Protein AF-A0AAF0EZG7-F1 (afdb_monomer)

Secondary structure (DSSP, 8-state):
-----EEEEETTTSSS-EEEEEE-HHHH--TTEEEEEEEEE-TTEE--TTT--GGGSTTEEEEEEES---SSSPTTTTSTT---------TTS----S-TTS---GGGTSS--SGGGG-EEEEEEEPTTGGG-SS-EEEEEE-EEPPPPPB-------PPPPP----S-HHHHHHHHHHHHHHHHHHHHHHHHHHHH--EEEEEESSBTTB--EEEEEESS---TTTEEEE-HHHHS-GGGGGGHHHHHHHTTT--SPEEEESS--B--S-SEEEEEE-BGGGHHHHHHHHHHHHHHHHHHHHHHHHHHTT-

Sequence (312 aa):
MDHRARFGFLQRRSYAPQLSVDIPAEIARQTKCTVFTLIPLPPALLYDPFTARIERSEAVSDAQFLGHLELEKAVGWAGEGAYEDEVRRTWWERNDFQDPDLAPPAARLESCHGKACEHTALLLELDPATNTAELDVHLNVPLHVRYHAAQARDADVLPADPPAAHDGSAWGRATHALAHAQHRWQQFTDSYLARWTHTQYEHVPLLANNAGPVVFASCSEPPDPMIWEETAPAQLLHGEHAHLLAELNGALATQTSPLYTPIAASYTDEPTSAEVPIGNAALYPAVLLMTLLAVLFATRAVVKSVRHAASV

Mean predicted aligned error: 12.63 Å

Nearest PDB structures (foldseek):
  5bob-assembly2_B  TM=4.166E-01  e=3.079E-02  Streptococcus suis 05ZYH33
  6yro-assembly5_E  TM=4.233E-01  e=4.396E-02  Streptococcus suis
  6k2l-assembly1_A  TM=1.768E-01  e=1.082E+00  Aeromonas hydrophila
  8d7r-assembly1_B  TM=3.745E-01  e=7.226E+00  Homo sapiens

Structure (mmCIF, N/CA/C/O backbone):
data_AF-A0AAF0EZG7-F1
#
_entry.id   AF-A0AAF0EZG7-F1
#
loop_
_atom_site.group_PDB
_atom_site.id
_atom_site.type_symbol
_atom_site.label_atom_id
_atom_site.label_alt_id
_atom_site.label_comp_id
_atom_site.label_asym_id
_atom_site.label_entity_id
_atom_site.label_seq_id
_atom_site.pdbx_PDB_ins_code
_atom_site.Cartn_x
_atom_site.Cartn_y
_atom_site.Cartn_z
_atom_site.occupancy
_atom_site.B_iso_or_equiv
_atom_site.auth_seq_id
_atom_site.auth_comp_id
_atom_site.auth_asym_id
_atom_site.auth_atom_id
_atom_site.pdbx_PDB_model_num
ATOM 1 N N . MET A 1 1 ? -18.612 -19.580 13.377 1.00 53.28 1 MET A N 1
ATOM 2 C CA . MET A 1 1 ? -18.469 -18.549 12.332 1.00 53.28 1 MET A CA 1
ATOM 3 C C . MET A 1 1 ? -17.030 -18.084 12.393 1.00 53.28 1 MET A C 1
ATOM 5 O O . MET A 1 1 ? -16.450 -18.149 13.470 1.00 53.28 1 MET A O 1
ATOM 9 N N . ASP A 1 2 ? -16.417 -17.788 11.254 1.00 64.12 2 ASP A N 1
ATOM 10 C CA . ASP A 1 2 ? -15.012 -17.391 11.225 1.00 64.12 2 ASP A CA 1
ATOM 11 C C . ASP A 1 2 ? -14.929 -15.894 11.551 1.00 64.12 2 ASP A C 1
ATOM 13 O O . ASP A 1 2 ? -15.314 -15.067 10.735 1.00 64.12 2 ASP A O 1
ATOM 17 N N . HIS A 1 3 ? -14.518 -15.547 12.772 1.00 76.38 3 HIS A N 1
ATOM 18 C CA . HIS A 1 3 ? -14.454 -14.160 13.259 1.00 76.38 3 HIS A CA 1
ATOM 19 C C . HIS A 1 3 ? -13.162 -13.459 12.818 1.00 76.38 3 HIS A C 1
ATOM 21 O O . HIS A 1 3 ? -12.575 -12.699 13.580 1.00 76.38 3 HIS A O 1
ATOM 27 N N . ARG A 1 4 ? -12.662 -13.777 11.623 1.00 88.25 4 ARG A N 1
ATOM 28 C CA . ARG A 1 4 ? -11.390 -13.267 11.114 1.00 88.25 4 ARG A CA 1
ATOM 29 C C . ARG A 1 4 ? -11.631 -12.355 9.931 1.00 88.25 4 ARG A C 1
ATOM 31 O O . ARG A 1 4 ? -12.340 -12.730 9.001 1.00 88.25 4 ARG A O 1
ATOM 38 N N . ALA A 1 5 ? -10.982 -11.196 9.941 1.00 91.38 5 ALA A N 1
ATOM 39 C CA . ALA A 1 5 ? -10.871 -10.395 8.734 1.00 91.38 5 ALA A CA 1
ATOM 40 C C . ALA A 1 5 ? -10.088 -11.174 7.670 1.00 91.38 5 ALA A C 1
ATOM 42 O O . ALA A 1 5 ? -9.089 -11.841 7.963 1.00 91.38 5 ALA A O 1
ATOM 43 N N . ARG A 1 6 ? -10.547 -11.102 6.426 1.00 94.56 6 ARG A N 1
ATOM 44 C CA . ARG A 1 6 ? -9.869 -11.710 5.284 1.00 94.56 6 ARG A CA 1
ATOM 45 C C . ARG A 1 6 ? -9.274 -10.611 4.425 1.00 94.56 6 ARG A C 1
ATOM 47 O O . ARG A 1 6 ? -9.834 -9.529 4.326 1.00 94.56 6 ARG A O 1
ATOM 54 N N . PHE A 1 7 ? -8.148 -10.877 3.784 1.00 94.62 7 PHE A N 1
ATOM 55 C CA . PHE A 1 7 ? -7.609 -9.954 2.794 1.00 94.62 7 PHE A CA 1
ATOM 56 C C . PHE A 1 7 ? -7.034 -10.683 1.576 1.00 94.62 7 PHE A C 1
ATOM 58 O O . PHE A 1 7 ? -6.754 -11.885 1.621 1.00 94.62 7 PHE A O 1
ATOM 65 N N . GLY A 1 8 ? -6.867 -9.961 0.473 1.00 94.44 8 GLY A N 1
ATOM 66 C CA . GLY A 1 8 ? -6.375 -10.490 -0.799 1.00 94.44 8 GLY A CA 1
ATOM 67 C C . GLY A 1 8 ? -5.927 -9.386 -1.751 1.00 94.44 8 GLY A C 1
ATOM 68 O O . GLY A 1 8 ? -6.086 -8.202 -1.461 1.00 94.44 8 GLY A O 1
ATOM 69 N N . PHE A 1 9 ? -5.359 -9.763 -2.897 1.00 93.38 9 PHE A N 1
ATOM 70 C CA . PHE A 1 9 ? -4.850 -8.797 -3.877 1.00 93.38 9 PHE A CA 1
ATOM 71 C C . PHE A 1 9 ? -5.532 -8.959 -5.232 1.00 93.38 9 PHE A C 1
ATOM 73 O O . PHE A 1 9 ? -5.294 -9.918 -5.973 1.00 93.38 9 PHE A O 1
ATOM 80 N N . LEU A 1 10 ? -6.309 -7.949 -5.616 1.00 92.56 10 LEU A N 1
ATOM 81 C CA . LEU A 1 10 ? -6.857 -7.823 -6.959 1.00 92.56 10 LEU A CA 1
ATOM 82 C C . LEU A 1 10 ? -5.795 -7.257 -7.903 1.00 92.56 10 LEU A C 1
ATOM 84 O O . LEU A 1 10 ? -4.957 -6.441 -7.521 1.00 92.56 10 LEU A O 1
ATOM 88 N N . GLN A 1 11 ? -5.833 -7.693 -9.165 1.00 90.94 11 GLN A N 1
ATOM 89 C CA . GLN A 1 11 ? -4.882 -7.262 -10.200 1.00 90.94 11 GLN A CA 1
ATOM 90 C C . GLN A 1 11 ? -3.411 -7.447 -9.784 1.00 90.94 11 GLN A C 1
ATOM 92 O O . GLN A 1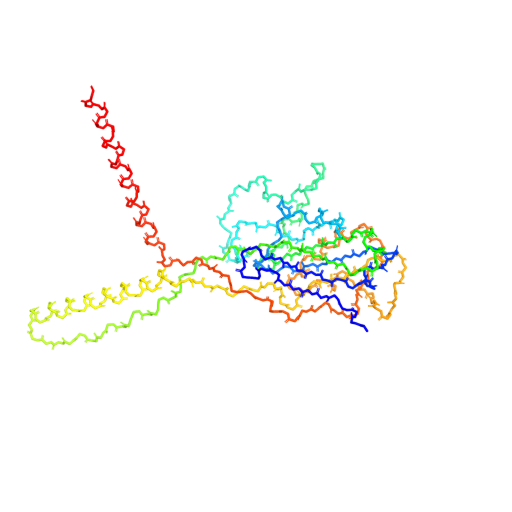 11 ? -2.546 -6.659 -10.146 1.00 90.94 11 GLN A O 1
ATOM 97 N N . ARG A 1 12 ? -3.114 -8.530 -9.057 1.00 89.31 12 ARG A N 1
ATOM 98 C CA . ARG A 1 12 ? -1.821 -8.781 -8.404 1.00 89.31 12 ARG A CA 1
ATOM 99 C C . ARG A 1 12 ? -0.577 -8.595 -9.288 1.00 89.31 12 ARG A C 1
ATOM 101 O O . ARG A 1 12 ? 0.463 -8.199 -8.793 1.00 89.31 12 ARG A O 1
ATOM 108 N N . ARG A 1 13 ? -0.663 -8.896 -10.590 1.00 87.25 13 ARG A N 1
ATOM 109 C CA . ARG A 1 13 ? 0.449 -8.774 -11.562 1.00 87.25 13 ARG A CA 1
ATOM 110 C C . ARG A 1 13 ? 0.526 -7.399 -12.254 1.00 87.25 13 ARG A C 1
ATOM 112 O O . ARG A 1 13 ? 1.209 -7.261 -13.265 1.00 87.25 13 ARG A O 1
ATOM 119 N N . SER A 1 14 ? -0.227 -6.416 -11.767 1.00 86.75 14 SER A N 1
ATOM 120 C CA . SER A 1 14 ? -0.256 -5.036 -12.259 1.00 86.75 14 SER A CA 1
ATOM 121 C C . SER A 1 14 ? 0.723 -4.159 -11.479 1.00 86.75 14 SER A C 1
ATOM 123 O O . SER A 1 14 ? 1.038 -4.453 -10.330 1.00 86.75 14 SER A O 1
ATOM 125 N N . TYR A 1 15 ? 1.136 -3.035 -12.070 1.00 87.75 15 TYR A N 1
ATOM 126 C CA . TYR A 1 15 ? 1.799 -1.947 -11.337 1.00 87.75 15 TYR A CA 1
ATOM 127 C C . TYR A 1 15 ? 0.841 -1.152 -10.439 1.00 87.75 15 TYR A C 1
ATOM 129 O O . TYR A 1 15 ? 1.285 -0.306 -9.671 1.00 87.75 15 TYR A O 1
ATOM 137 N N . ALA A 1 16 ? -0.463 -1.411 -10.539 1.00 90.81 16 ALA A N 1
ATOM 138 C CA . ALA A 1 16 ? -1.493 -0.818 -9.696 1.00 90.81 16 ALA A CA 1
ATOM 139 C C . ALA A 1 16 ? -2.407 -1.914 -9.108 1.00 90.81 16 ALA A C 1
ATOM 141 O O . ALA A 1 16 ? -3.550 -2.058 -9.552 1.00 90.81 16 ALA A O 1
ATOM 142 N N . PRO A 1 17 ? -1.896 -2.781 -8.212 1.00 92.56 17 PRO A N 1
ATOM 143 C CA . PRO A 1 17 ? -2.723 -3.776 -7.541 1.00 92.56 17 PRO A CA 1
ATOM 144 C C . PRO A 1 17 ? -3.694 -3.097 -6.564 1.00 92.56 17 PRO A C 1
ATOM 146 O O . PRO A 1 17 ? -3.478 -1.967 -6.133 1.00 92.56 17 PRO A O 1
ATOM 149 N N . GLN A 1 18 ? -4.756 -3.798 -6.176 1.00 93.19 18 GLN A N 1
ATOM 150 C CA . GLN A 1 18 ? -5.647 -3.337 -5.107 1.00 93.19 18 GLN A CA 1
ATOM 151 C C . GLN A 1 18 ? -5.636 -4.354 -3.974 1.00 93.19 18 GLN A C 1
ATOM 153 O O . GLN A 1 18 ? -5.815 -5.548 -4.219 1.00 93.19 18 GLN A O 1
ATOM 158 N N . LEU A 1 19 ? -5.427 -3.890 -2.746 1.00 94.38 19 LEU A N 1
ATOM 159 C CA . LEU A 1 19 ? -5.614 -4.704 -1.554 1.00 94.38 19 LEU A CA 1
ATOM 160 C C . LEU A 1 19 ? -7.103 -4.701 -1.205 1.00 94.38 19 LEU A C 1
ATOM 162 O O . LEU A 1 19 ? -7.688 -3.649 -0.961 1.00 94.38 19 LEU A O 1
ATOM 166 N N . SER A 1 20 ? -7.702 -5.882 -1.191 1.00 94.19 20 SER A N 1
ATOM 167 C CA . SER A 1 20 ? -9.068 -6.094 -0.732 1.00 94.19 20 SER A CA 1
ATOM 168 C C . SER A 1 20 ? -9.030 -6.571 0.717 1.00 94.19 20 SER A C 1
ATOM 170 O O . SER A 1 20 ? -8.247 -7.470 1.033 1.00 94.19 20 SER A O 1
ATOM 172 N N . VAL A 1 21 ? -9.825 -5.958 1.593 1.00 93.94 21 VAL A N 1
ATOM 173 C CA . VAL A 1 21 ? -9.978 -6.356 2.999 1.00 93.94 21 VAL A CA 1
ATOM 174 C C . VAL A 1 21 ? -11.461 -6.527 3.301 1.00 93.94 21 VAL A C 1
ATOM 176 O O . VAL A 1 21 ? -12.233 -5.580 3.177 1.00 93.94 21 VAL A O 1
ATOM 179 N N . ASP A 1 22 ? -11.837 -7.728 3.718 1.00 93.12 22 ASP A N 1
ATOM 180 C CA . ASP A 1 22 ? -13.185 -8.103 4.119 1.00 93.12 22 ASP A CA 1
ATOM 181 C C . ASP A 1 22 ? -13.235 -8.186 5.647 1.00 93.12 22 ASP A C 1
ATOM 183 O O . ASP A 1 22 ? -12.570 -9.026 6.263 1.00 93.12 22 ASP A O 1
ATOM 187 N N . ILE A 1 23 ? -14.015 -7.304 6.265 1.00 91.69 23 ILE A N 1
ATOM 188 C CA . ILE A 1 23 ? -14.170 -7.207 7.716 1.00 91.69 23 ILE A CA 1
ATOM 189 C C . ILE A 1 23 ? -15.552 -7.759 8.088 1.00 91.69 23 ILE A C 1
ATOM 191 O O . ILE A 1 23 ? -16.560 -7.170 7.688 1.00 91.69 23 ILE A O 1
ATOM 195 N N . PRO A 1 24 ? -15.622 -8.858 8.865 1.00 90.31 24 PRO A N 1
ATOM 196 C CA . PRO A 1 24 ? -16.884 -9.436 9.301 1.00 90.31 24 PRO A CA 1
ATOM 197 C C . PRO A 1 24 ? -17.770 -8.428 10.030 1.00 90.31 24 PRO A C 1
ATOM 199 O O . PRO A 1 24 ? -17.288 -7.642 10.854 1.00 90.31 24 PRO A O 1
ATOM 202 N N . ALA A 1 25 ? -19.078 -8.501 9.794 1.00 87.56 25 ALA A N 1
ATOM 203 C CA . ALA A 1 25 ? -20.051 -7.613 10.422 1.00 87.56 25 ALA A CA 1
ATOM 204 C C . ALA A 1 25 ? -19.991 -7.633 11.964 1.00 87.56 25 ALA A C 1
ATOM 206 O O . ALA A 1 25 ? -20.341 -6.648 12.605 1.00 87.56 25 ALA A O 1
ATOM 207 N N . GLU A 1 26 ? -19.576 -8.730 12.607 1.00 85.88 26 GLU A N 1
ATOM 208 C CA . GLU A 1 26 ? -19.400 -8.794 14.070 1.00 85.88 26 GLU A CA 1
ATOM 209 C C . GLU A 1 26 ? -18.240 -7.920 14.577 1.00 85.88 26 GLU A C 1
ATOM 211 O O . GLU A 1 26 ? -18.299 -7.391 15.689 1.00 85.88 26 GLU A O 1
ATOM 216 N N . ILE A 1 27 ? -17.196 -7.756 13.761 1.00 86.69 27 ILE A N 1
ATOM 217 C CA . ILE A 1 27 ? -16.058 -6.878 14.053 1.00 86.69 27 ILE A CA 1
ATOM 218 C C . ILE A 1 27 ? -16.423 -5.430 13.714 1.00 86.69 27 ILE A C 1
ATOM 220 O O . ILE A 1 27 ? -16.140 -4.533 14.500 1.00 86.69 27 ILE A O 1
ATOM 224 N N . ALA A 1 28 ? -17.089 -5.193 12.582 1.00 84.12 28 ALA A N 1
ATOM 225 C CA . ALA A 1 28 ? -17.457 -3.841 12.159 1.00 84.12 28 ALA A CA 1
ATOM 226 C C . ALA A 1 28 ? -18.565 -3.215 13.032 1.00 84.12 28 ALA A C 1
ATOM 228 O O . ALA A 1 28 ? -18.542 -2.016 13.308 1.00 84.12 28 ALA A O 1
ATOM 229 N N . ARG A 1 29 ? -19.534 -4.008 13.518 1.00 80.88 29 ARG A N 1
ATOM 230 C CA . ARG A 1 29 ? -20.679 -3.509 14.303 1.00 80.88 29 ARG A CA 1
ATOM 231 C C . ARG A 1 29 ? -20.335 -3.236 15.764 1.00 80.88 29 ARG A C 1
ATOM 233 O O . ARG A 1 29 ? -20.809 -3.921 16.669 1.00 80.88 29 ARG A O 1
ATOM 240 N N . GLN A 1 30 ? -19.547 -2.196 16.003 1.00 78.56 30 GLN A N 1
ATOM 241 C CA . GLN A 1 30 ? -19.179 -1.755 17.346 1.00 78.56 30 GLN A CA 1
ATOM 242 C C . GLN A 1 30 ? -19.662 -0.319 17.579 1.00 78.56 30 GLN A C 1
ATOM 244 O O . GLN A 1 30 ? -18.946 0.651 17.366 1.00 78.56 30 GLN A O 1
ATOM 249 N N . THR A 1 31 ? -20.910 -0.165 18.029 1.00 70.75 31 THR A N 1
ATOM 250 C CA . THR A 1 31 ? -21.596 1.144 18.122 1.00 70.75 31 THR A CA 1
ATOM 251 C C . THR A 1 31 ? -21.003 2.116 19.146 1.00 70.75 31 THR A C 1
ATOM 253 O O . THR A 1 31 ? -21.316 3.304 19.111 1.00 70.75 31 THR A O 1
ATOM 256 N N . LYS A 1 32 ? -20.162 1.629 20.065 1.00 85.81 32 LYS A N 1
ATOM 257 C CA . LYS A 1 32 ? -19.437 2.435 21.065 1.00 85.81 32 LYS A CA 1
ATOM 258 C C . LY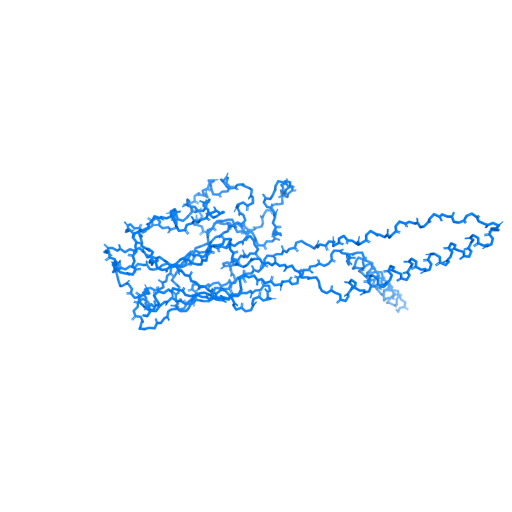S A 1 32 ? -17.941 2.548 20.781 1.00 85.81 32 LYS A C 1
ATOM 260 O O . LYS A 1 32 ? -17.182 2.980 21.660 1.00 85.81 32 LYS A O 1
ATOM 265 N N . CYS A 1 33 ? -17.538 2.142 19.583 1.00 89.81 33 CYS A N 1
ATOM 266 C CA . CYS A 1 33 ? -16.158 2.125 19.161 1.00 89.81 33 CYS A CA 1
ATOM 267 C C . CYS A 1 33 ? -15.976 2.840 17.829 1.00 89.81 33 CYS A C 1
ATOM 269 O O . CYS A 1 33 ? -16.859 2.843 16.970 1.00 89.81 33 CYS A O 1
ATOM 271 N N . THR A 1 34 ? -14.777 3.368 17.646 1.00 91.94 34 THR A N 1
ATOM 272 C CA . THR A 1 34 ? -14.259 3.728 16.332 1.00 91.94 34 THR A CA 1
ATOM 273 C C . THR A 1 34 ? -13.396 2.571 15.851 1.00 91.94 34 THR A C 1
ATOM 275 O O . THR A 1 34 ? -12.484 2.152 16.566 1.00 91.94 34 THR A O 1
ATOM 278 N N . VAL A 1 35 ? -13.713 2.020 14.679 1.00 92.75 35 VAL A N 1
ATOM 279 C CA . VAL A 1 35 ? -12.995 0.877 14.101 1.00 92.75 35 VAL A CA 1
ATOM 280 C C . VAL A 1 35 ? -11.988 1.392 13.082 1.00 92.75 35 VAL A C 1
ATOM 282 O O . VAL A 1 35 ? -12.282 2.290 12.294 1.00 92.75 35 VAL A O 1
ATOM 285 N N . PHE A 1 36 ? -10.801 0.806 13.100 1.00 95.12 36 PHE A N 1
ATOM 286 C CA . PHE A 1 36 ? -9.678 1.162 12.256 1.00 95.12 36 PHE A CA 1
ATOM 287 C C . PHE A 1 36 ? -9.125 -0.069 11.546 1.00 95.12 36 PHE A C 1
ATOM 289 O O . PHE A 1 36 ? -9.207 -1.193 12.044 1.00 95.12 36 PHE A O 1
ATOM 296 N N . THR A 1 37 ? -8.499 0.153 10.396 1.00 95.25 37 THR A N 1
ATOM 297 C CA . THR A 1 37 ? -7.653 -0.837 9.725 1.00 95.25 37 THR A CA 1
ATOM 298 C C . THR A 1 37 ? -6.275 -0.234 9.486 1.00 95.25 37 THR A C 1
ATOM 300 O O . THR A 1 37 ? -6.139 0.750 8.765 1.00 95.25 37 THR A O 1
ATOM 303 N N . LEU A 1 38 ? -5.245 -0.827 10.087 1.00 96.12 38 LEU A N 1
ATOM 304 C CA . LEU A 1 38 ? -3.845 -0.505 9.832 1.00 96.12 38 LEU A CA 1
ATOM 305 C C . LEU A 1 38 ? -3.296 -1.459 8.773 1.00 96.12 38 LEU A C 1
ATOM 307 O O . LEU A 1 38 ? -3.369 -2.675 8.928 1.00 96.12 38 LEU A O 1
ATOM 311 N N . ILE A 1 39 ? -2.720 -0.920 7.707 1.00 94.88 39 ILE A N 1
ATOM 312 C CA . ILE A 1 39 ? -2.183 -1.683 6.581 1.00 94.88 39 ILE A CA 1
ATOM 313 C C . ILE A 1 39 ? -0.676 -1.435 6.511 1.00 94.88 39 ILE A C 1
ATOM 315 O O . ILE A 1 39 ? -0.257 -0.394 6.002 1.00 94.88 39 ILE A O 1
ATOM 319 N N . PRO A 1 40 ? 0.152 -2.370 7.004 1.00 94.62 40 PRO A N 1
ATOM 320 C CA . PRO A 1 40 ? 1.597 -2.310 6.834 1.00 94.62 40 PRO A CA 1
ATOM 321 C C . PRO A 1 40 ? 1.969 -2.512 5.361 1.00 94.62 40 PRO A C 1
ATOM 323 O O . PRO A 1 40 ? 1.633 -3.532 4.757 1.00 94.62 40 PRO A O 1
ATOM 326 N N . LEU A 1 41 ? 2.686 -1.555 4.777 1.00 93.25 41 LEU A N 1
ATOM 327 C CA . LEU A 1 41 ? 3.136 -1.602 3.388 1.00 93.25 41 LEU A CA 1
ATOM 328 C C . LEU A 1 41 ? 4.634 -1.943 3.314 1.00 93.25 41 LEU A C 1
ATOM 330 O O . LEU A 1 41 ? 5.442 -1.327 4.021 1.00 93.25 41 LEU A O 1
ATOM 334 N N . PRO A 1 42 ? 5.036 -2.928 2.485 1.00 91.94 42 PRO A N 1
ATOM 335 C CA . PRO A 1 42 ? 6.444 -3.190 2.213 1.00 91.94 42 PRO A CA 1
ATOM 336 C C . PRO A 1 42 ? 7.048 -2.095 1.315 1.00 91.94 42 PRO A C 1
ATOM 338 O O . PRO A 1 42 ? 6.307 -1.412 0.612 1.00 91.94 42 PRO A O 1
ATOM 341 N N . PRO A 1 43 ? 8.387 -2.004 1.207 1.00 88.38 43 PRO A N 1
ATOM 342 C CA . PRO A 1 43 ? 9.071 -0.988 0.408 1.00 88.38 43 PRO A CA 1
ATOM 343 C C . PRO A 1 43 ? 8.704 -0.971 -1.064 1.00 88.38 43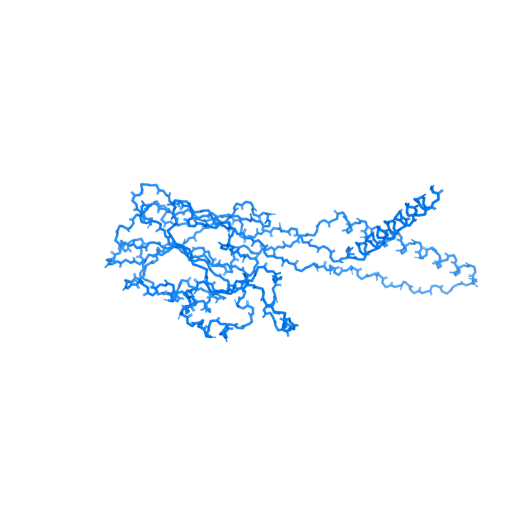 PRO A C 1
ATOM 345 O O . PRO A 1 43 ? 8.962 0.025 -1.721 1.00 88.38 43 PRO A O 1
ATOM 348 N N . ALA A 1 44 ? 8.172 -2.071 -1.596 1.00 87.94 44 ALA A N 1
ATOM 349 C CA . ALA A 1 44 ? 7.805 -2.195 -2.997 1.00 87.94 44 ALA A CA 1
ATOM 350 C C . ALA A 1 44 ? 6.384 -1.707 -3.310 1.00 87.94 44 ALA A C 1
ATOM 352 O O . ALA A 1 44 ? 6.046 -1.566 -4.484 1.00 87.94 44 ALA A O 1
ATOM 353 N N . LEU A 1 45 ? 5.560 -1.443 -2.294 1.00 90.50 45 LEU A N 1
ATOM 354 C CA . LEU A 1 45 ? 4.219 -0.896 -2.461 1.00 90.50 45 LEU A CA 1
ATOM 355 C C . LEU A 1 45 ? 4.124 0.488 -1.834 1.00 90.50 45 LEU A C 1
ATOM 357 O O . LEU A 1 45 ? 4.721 0.763 -0.799 1.00 90.50 45 LEU A O 1
ATOM 361 N N . LEU A 1 46 ? 3.325 1.348 -2.451 1.00 89.56 46 LEU A N 1
ATOM 362 C CA . LEU A 1 46 ? 2.920 2.616 -1.863 1.00 89.56 46 LEU A CA 1
ATOM 363 C C . LEU A 1 46 ? 1.427 2.855 -2.059 1.00 89.56 46 LEU A C 1
ATOM 365 O O . LEU A 1 46 ? 0.816 2.345 -3.001 1.00 89.56 46 LEU A O 1
ATOM 369 N N . TYR A 1 47 ? 0.861 3.656 -1.166 1.00 89.94 47 TYR A N 1
ATOM 370 C CA . TYR A 1 47 ? -0.442 4.282 -1.335 1.00 89.94 47 TYR A CA 1
ATOM 371 C C . TYR A 1 47 ? -0.213 5.724 -1.797 1.00 89.94 47 TYR A C 1
ATOM 373 O O . TYR A 1 47 ? 0.544 6.451 -1.156 1.00 89.94 47 TYR A O 1
ATOM 381 N N . ASP A 1 48 ? -0.832 6.126 -2.910 1.00 86.56 48 ASP A N 1
ATOM 382 C CA . ASP A 1 48 ? -0.767 7.503 -3.408 1.00 86.56 48 ASP A CA 1
ATOM 383 C C . ASP A 1 48 ? -2.010 8.282 -2.937 1.00 86.56 48 ASP A C 1
ATOM 385 O O . ASP A 1 48 ? -3.080 8.159 -3.549 1.00 86.56 48 ASP A O 1
ATOM 389 N N . PRO A 1 49 ? -1.902 9.107 -1.876 1.00 81.00 49 PRO A N 1
ATOM 390 C CA . PRO A 1 49 ? -3.047 9.834 -1.333 1.00 81.00 49 PRO A CA 1
ATOM 391 C C . PRO A 1 49 ? -3.621 10.874 -2.309 1.00 81.00 49 PRO A C 1
ATOM 393 O O . PRO A 1 49 ? -4.772 11.289 -2.166 1.00 81.00 49 PRO A O 1
ATOM 396 N N . PHE A 1 50 ? -2.867 11.300 -3.329 1.00 79.19 50 PHE A N 1
ATOM 397 C CA . PHE A 1 50 ? -3.310 12.342 -4.255 1.00 79.19 50 PHE A CA 1
ATOM 398 C C . PHE A 1 50 ? -4.260 11.811 -5.328 1.00 79.19 50 PHE A C 1
ATOM 400 O O . PHE A 1 50 ? -5.172 12.532 -5.763 1.00 79.19 50 PHE A O 1
ATOM 407 N N . THR A 1 51 ? -4.066 10.557 -5.743 1.00 78.25 51 THR A N 1
ATOM 408 C CA . THR A 1 51 ? -4.824 9.929 -6.833 1.00 78.25 51 THR A CA 1
ATOM 409 C C . THR A 1 51 ? -5.848 8.907 -6.347 1.00 78.25 51 THR A C 1
ATOM 411 O O . THR A 1 51 ? -6.937 8.849 -6.921 1.00 78.25 51 THR A O 1
ATOM 414 N N . ALA A 1 52 ? -5.556 8.162 -5.277 1.00 79.25 52 ALA A N 1
ATOM 415 C CA . ALA A 1 52 ? -6.422 7.105 -4.761 1.00 79.25 52 ALA A CA 1
ATOM 416 C C . ALA A 1 52 ? -7.726 7.625 -4.138 1.00 79.25 52 ALA A C 1
ATOM 418 O O . ALA A 1 52 ? -8.806 7.150 -4.491 1.00 79.25 52 ALA A O 1
ATOM 419 N N . ARG A 1 53 ? -7.617 8.603 -3.224 1.00 74.88 53 ARG A N 1
ATOM 420 C CA . ARG A 1 53 ? -8.727 9.203 -2.456 1.00 74.88 53 ARG A CA 1
ATOM 421 C C . ARG A 1 53 ? -9.711 8.171 -1.888 1.00 74.88 53 ARG A C 1
ATOM 423 O O . ARG A 1 53 ? -10.909 8.220 -2.190 1.00 74.88 53 ARG A O 1
ATOM 430 N N . ILE A 1 54 ? -9.206 7.214 -1.109 1.00 82.25 54 ILE A N 1
ATOM 431 C CA . ILE A 1 54 ? -10.006 6.118 -0.539 1.00 82.25 54 ILE A CA 1
ATOM 432 C C . ILE A 1 54 ? -11.123 6.598 0.402 1.00 82.25 54 ILE A C 1
ATOM 434 O O . ILE A 1 54 ? -12.135 5.920 0.554 1.00 82.25 54 ILE A O 1
ATOM 438 N N . GLU A 1 55 ? -11.001 7.804 0.948 1.00 76.44 55 GLU A N 1
ATOM 439 C CA . GLU A 1 55 ? -11.993 8.484 1.793 1.00 76.44 55 GLU A CA 1
ATOM 440 C C . GLU A 1 55 ? -13.262 8.861 1.006 1.00 76.44 55 GLU A C 1
ATOM 442 O O . GLU A 1 55 ? -14.256 9.311 1.562 1.00 76.44 55 GLU A O 1
ATOM 447 N N . ARG A 1 56 ? -13.249 8.706 -0.326 1.00 75.12 56 ARG A N 1
ATOM 448 C CA . ARG A 1 56 ? -14.459 8.789 -1.159 1.00 75.12 56 ARG A CA 1
ATOM 449 C C . ARG A 1 56 ? -15.246 7.481 -1.208 1.00 75.12 56 ARG A C 1
ATOM 451 O O . ARG A 1 56 ? -16.316 7.461 -1.815 1.00 75.12 56 ARG A O 1
ATOM 458 N N . SER A 1 57 ? -14.708 6.391 -0.663 1.00 77.31 57 SER A N 1
ATOM 459 C CA . SER A 1 57 ? -15.469 5.156 -0.489 1.00 77.31 57 SER A CA 1
ATOM 460 C C . SER A 1 57 ? -16.483 5.327 0.641 1.00 77.31 57 SER A C 1
ATOM 462 O O . SER A 1 57 ? -16.225 6.037 1.603 1.00 77.31 57 SER A O 1
ATOM 464 N N . GLU A 1 58 ? -17.633 4.659 0.547 1.00 78.75 58 GLU A N 1
ATOM 465 C CA . GLU A 1 58 ? -18.676 4.733 1.586 1.00 78.75 58 GLU A CA 1
ATOM 466 C C . GLU A 1 58 ? -18.244 4.099 2.922 1.00 78.75 58 GLU A C 1
ATOM 468 O O . GLU A 1 58 ? -18.931 4.265 3.922 1.00 78.75 58 GLU A O 1
ATOM 473 N N . ALA A 1 59 ? -17.128 3.359 2.943 1.00 86.38 59 ALA A N 1
ATOM 474 C CA . ALA A 1 59 ? -16.674 2.584 4.095 1.00 86.38 59 ALA A CA 1
ATOM 475 C C . ALA A 1 59 ? -15.565 3.245 4.924 1.00 86.38 59 ALA A C 1
ATOM 477 O O . ALA A 1 59 ? -15.260 2.751 6.008 1.00 86.38 59 ALA A O 1
ATOM 478 N N . VAL A 1 60 ? -14.956 4.333 4.443 1.00 90.19 60 VAL A N 1
ATOM 479 C CA . VAL A 1 60 ? -13.798 4.976 5.084 1.00 90.19 60 VAL A CA 1
ATOM 480 C C . VAL A 1 60 ? -14.099 6.451 5.321 1.00 90.19 60 VAL A C 1
ATOM 482 O O . VAL A 1 60 ? -14.343 7.184 4.366 1.00 90.19 60 VAL A O 1
ATOM 485 N N . SER A 1 61 ? -14.053 6.892 6.578 1.00 89.38 61 SER A N 1
ATOM 486 C CA . SER A 1 61 ? -14.261 8.296 6.959 1.00 89.38 61 SER A CA 1
ATOM 487 C C . SER A 1 61 ? -12.981 9.125 6.877 1.00 89.38 61 SER A C 1
ATOM 489 O O . SER A 1 61 ? -13.037 10.302 6.517 1.00 89.38 61 SER A O 1
ATOM 491 N N . ASP A 1 62 ? -11.838 8.522 7.205 1.00 90.06 62 ASP A N 1
ATOM 492 C CA . ASP A 1 62 ? -10.527 9.168 7.194 1.00 90.06 62 ASP A CA 1
ATOM 493 C C . ASP A 1 62 ? -9.429 8.173 6.804 1.00 90.06 62 ASP A C 1
ATOM 495 O O . ASP A 1 62 ? -9.511 6.977 7.101 1.00 90.06 62 ASP A O 1
ATOM 499 N N . ALA A 1 63 ? -8.383 8.668 6.144 1.00 90.38 63 ALA A N 1
ATOM 500 C CA . ALA A 1 63 ? -7.202 7.878 5.829 1.00 90.38 63 ALA A CA 1
ATOM 501 C C . ALA A 1 63 ? -5.929 8.683 6.086 1.00 90.38 63 ALA A C 1
ATOM 503 O O . ALA A 1 63 ? -5.728 9.782 5.571 1.00 90.38 63 ALA A O 1
ATOM 504 N N . GLN A 1 64 ? -5.029 8.092 6.864 1.00 90.25 64 GLN A N 1
ATOM 505 C CA . GLN A 1 64 ? -3.775 8.708 7.263 1.00 90.25 64 GLN A CA 1
ATOM 506 C C . GLN A 1 64 ? -2.606 7.843 6.812 1.00 90.25 64 GLN A C 1
ATOM 508 O O . GLN A 1 64 ? -2.498 6.662 7.147 1.00 90.25 64 GLN A O 1
ATOM 513 N N . PHE A 1 65 ? -1.711 8.449 6.043 1.00 89.38 65 PHE A N 1
ATOM 514 C CA . PHE A 1 65 ? -0.460 7.825 5.642 1.00 89.38 65 PHE A CA 1
ATOM 515 C C . PHE A 1 65 ? 0.590 8.002 6.745 1.00 89.38 65 PHE A C 1
ATOM 517 O O . PHE A 1 65 ? 0.812 9.119 7.213 1.00 89.38 65 PHE A O 1
ATOM 524 N N . LEU A 1 66 ? 1.233 6.902 7.135 1.00 89.06 66 LEU A N 1
ATOM 525 C CA . LEU A 1 66 ? 2.286 6.850 8.146 1.00 89.06 66 LEU A CA 1
ATOM 526 C C . LEU A 1 66 ? 3.626 6.528 7.471 1.00 89.06 66 LEU A C 1
ATOM 528 O O . LEU A 1 66 ? 3.749 5.532 6.750 1.00 89.06 66 LEU A O 1
ATOM 532 N N . GLY A 1 67 ? 4.640 7.341 7.750 1.00 85.62 67 GLY A N 1
ATOM 533 C CA . GLY A 1 67 ? 6.001 7.215 7.245 1.00 85.62 67 GLY A CA 1
ATOM 534 C C . GLY A 1 67 ? 6.359 8.234 6.162 1.00 85.62 67 GLY A C 1
ATOM 535 O O . GLY A 1 67 ? 5.710 9.268 5.968 1.00 85.62 67 GLY A O 1
ATOM 536 N N . HIS A 1 68 ? 7.442 7.952 5.432 1.00 79.19 68 HIS A N 1
ATOM 537 C CA . HIS A 1 68 ? 7.926 8.831 4.368 1.00 79.19 68 HIS A CA 1
ATOM 538 C C . HIS A 1 68 ? 7.230 8.537 3.037 1.00 79.19 68 HIS A C 1
ATOM 540 O O . HIS A 1 68 ? 7.298 7.418 2.529 1.00 79.19 68 HIS A O 1
ATOM 546 N N . LEU A 1 69 ? 6.594 9.552 2.446 1.00 74.56 69 LEU A N 1
ATOM 547 C CA . LEU A 1 69 ? 6.003 9.430 1.118 1.00 74.56 69 LEU A CA 1
ATOM 548 C C . LEU A 1 69 ? 7.082 9.707 0.069 1.00 74.56 69 LEU A C 1
ATOM 550 O O . LEU A 1 69 ? 7.591 10.821 -0.025 1.00 74.56 69 LEU A O 1
ATOM 554 N N . GLU A 1 70 ? 7.425 8.692 -0.721 1.00 73.38 70 GLU A N 1
ATOM 555 C CA . GLU A 1 70 ? 8.397 8.801 -1.810 1.00 73.38 70 GLU A CA 1
ATOM 556 C C . GLU A 1 70 ? 7.864 8.092 -3.061 1.00 73.38 70 GLU A C 1
ATOM 558 O O . GLU A 1 70 ? 7.921 6.862 -3.182 1.00 73.38 70 GLU A O 1
ATOM 563 N N . LEU A 1 71 ? 7.307 8.894 -3.971 1.00 72.19 71 LEU A N 1
ATOM 564 C CA . LEU A 1 71 ? 6.606 8.430 -5.171 1.00 72.19 71 LEU A CA 1
ATOM 565 C C . LEU A 1 71 ? 7.548 8.158 -6.353 1.00 72.19 71 LEU A C 1
ATOM 567 O O . LEU A 1 71 ? 7.200 7.377 -7.235 1.00 72.19 71 LEU A O 1
ATOM 571 N N . GLU A 1 72 ? 8.725 8.784 -6.380 1.00 67.69 72 GLU A N 1
ATOM 572 C CA . GLU A 1 72 ? 9.577 8.848 -7.575 1.00 67.69 72 GLU A CA 1
ATOM 573 C C . GLU A 1 72 ? 10.810 7.945 -7.455 1.00 67.69 72 GLU A C 1
ATOM 575 O O . GLU A 1 72 ? 11.312 7.416 -8.451 1.00 67.69 72 GLU A O 1
ATOM 580 N N . LYS A 1 73 ? 11.322 7.736 -6.235 1.00 70.69 73 LYS A N 1
ATOM 581 C CA . LYS A 1 73 ? 12.521 6.909 -6.056 1.00 70.69 73 LYS A CA 1
ATOM 582 C C . LYS A 1 73 ? 12.229 5.419 -6.167 1.00 70.69 73 LYS A C 1
ATOM 584 O O . LYS A 1 73 ? 11.211 4.913 -5.690 1.00 70.69 73 LYS A O 1
ATOM 589 N N . ALA A 1 74 ? 13.202 4.714 -6.741 1.00 71.19 74 ALA A N 1
ATOM 590 C CA . ALA A 1 74 ? 13.210 3.263 -6.800 1.00 71.19 74 ALA A CA 1
ATOM 591 C C . ALA A 1 74 ? 13.287 2.631 -5.400 1.00 71.19 74 ALA A C 1
ATOM 593 O O . ALA A 1 74 ? 13.743 3.254 -4.439 1.00 71.19 74 ALA A O 1
ATOM 594 N N . VAL A 1 75 ? 12.892 1.364 -5.296 1.00 75.50 75 VAL A N 1
ATOM 595 C CA . VAL A 1 75 ? 13.099 0.561 -4.079 1.00 75.50 75 VAL A CA 1
ATOM 596 C C . VAL A 1 75 ? 14.596 0.490 -3.733 1.00 75.50 75 VAL A C 1
ATOM 598 O O . VAL A 1 75 ? 15.428 0.279 -4.616 1.00 75.50 75 VAL A O 1
ATOM 601 N N . GLY A 1 76 ? 14.948 0.642 -2.452 1.00 69.00 76 GLY A N 1
ATOM 602 C CA . GLY A 1 76 ? 16.333 0.630 -1.961 1.00 69.00 76 GLY A CA 1
ATOM 603 C C . GLY A 1 76 ? 16.991 2.011 -1.857 1.00 69.00 76 GLY A C 1
ATOM 604 O O . GLY A 1 76 ? 18.180 2.099 -1.540 1.00 69.00 76 GLY A O 1
ATOM 605 N N . TRP A 1 77 ? 16.241 3.086 -2.115 1.00 66.12 77 TRP A N 1
ATOM 606 C CA . TRP A 1 77 ? 16.727 4.467 -2.071 1.00 66.12 77 TRP A CA 1
ATOM 607 C C . TRP A 1 77 ? 17.153 4.953 -0.683 1.00 66.12 77 TRP A C 1
ATOM 609 O O . TRP A 1 77 ? 17.842 5.963 -0.597 1.00 66.12 77 TRP A O 1
ATOM 619 N N . ALA A 1 78 ? 16.745 4.291 0.400 1.00 67.00 78 ALA A N 1
ATOM 620 C CA . ALA A 1 78 ? 17.140 4.672 1.756 1.00 67.00 78 ALA A CA 1
ATOM 621 C C . ALA A 1 78 ? 18.400 3.922 2.238 1.00 67.00 78 ALA A C 1
ATOM 623 O O . ALA A 1 78 ? 18.769 4.009 3.411 1.00 67.00 78 ALA A O 1
ATOM 624 N N . GLY A 1 79 ? 19.057 3.149 1.363 1.00 59.03 79 GLY A N 1
ATOM 625 C CA . GLY A 1 79 ? 20.299 2.436 1.667 1.00 59.03 79 GLY A CA 1
ATOM 626 C C . GLY A 1 79 ? 21.530 3.346 1.812 1.00 59.03 79 GLY A C 1
ATOM 627 O O . GLY A 1 79 ? 21.573 4.464 1.296 1.00 59.03 79 GLY A O 1
ATOM 628 N N . GLU A 1 80 ? 22.567 2.845 2.494 1.00 46.44 80 GLU A N 1
ATOM 629 C CA . GLU A 1 80 ? 23.879 3.507 2.563 1.00 46.44 80 GLU A CA 1
ATOM 630 C C . GLU A 1 80 ? 24.431 3.753 1.147 1.00 46.44 80 GLU A C 1
ATOM 632 O O . GLU A 1 80 ? 24.592 2.816 0.365 1.00 46.44 80 GLU A O 1
ATOM 637 N N . GLY A 1 81 ? 24.706 5.021 0.816 1.00 50.72 81 GLY A N 1
ATOM 638 C CA . GLY A 1 81 ? 25.214 5.453 -0.495 1.00 50.72 81 GLY A CA 1
ATOM 639 C C . GLY A 1 81 ? 24.194 6.135 -1.417 1.00 50.72 81 GLY A C 1
ATOM 640 O O . GLY A 1 81 ? 24.587 6.640 -2.461 1.00 50.72 81 GLY A O 1
ATOM 641 N N . ALA A 1 82 ? 22.914 6.213 -1.039 1.00 50.09 82 ALA A N 1
ATOM 642 C CA . ALA A 1 82 ? 21.866 6.874 -1.831 1.00 50.09 82 ALA A CA 1
ATOM 643 C C . ALA A 1 82 ? 21.691 8.387 -1.538 1.00 50.09 82 ALA A C 1
ATOM 645 O O . ALA A 1 82 ? 20.756 9.027 -2.023 1.00 50.09 82 ALA A O 1
ATOM 646 N N . TYR A 1 83 ? 22.594 8.970 -0.744 1.00 43.09 83 TYR A N 1
ATOM 647 C CA . TYR A 1 83 ? 22.608 10.387 -0.370 1.00 43.09 83 TYR A CA 1
ATOM 648 C C . TYR A 1 83 ? 23.532 11.199 -1.291 1.00 43.09 83 TYR A C 1
ATOM 650 O O . TYR A 1 83 ? 24.576 11.667 -0.854 1.00 43.09 83 TYR A O 1
ATOM 658 N N . GLU A 1 84 ? 23.162 11.381 -2.559 1.00 42.09 84 GLU A N 1
ATOM 659 C CA . GLU A 1 84 ? 23.781 12.421 -3.405 1.00 42.09 84 GLU A CA 1
ATOM 660 C C . GLU A 1 84 ? 22.781 13.193 -4.285 1.00 42.09 84 GLU A C 1
ATOM 662 O O . GLU A 1 84 ? 23.184 13.892 -5.206 1.00 42.09 84 GLU A O 1
ATOM 667 N N . ASP A 1 85 ? 21.484 13.165 -3.963 1.00 42.38 85 ASP A N 1
ATOM 668 C CA . ASP A 1 85 ? 20.501 14.039 -4.615 1.00 42.38 85 ASP A CA 1
ATOM 669 C C . ASP A 1 85 ? 19.998 15.118 -3.647 1.00 42.38 85 ASP A C 1
ATOM 671 O O . ASP A 1 85 ? 18.896 15.052 -3.101 1.00 42.38 85 ASP A O 1
ATOM 675 N N . GLU A 1 86 ? 20.802 16.174 -3.483 1.00 40.47 86 GLU A N 1
ATOM 676 C CA . GLU A 1 86 ? 20.369 17.507 -3.021 1.00 40.47 86 GLU A CA 1
ATOM 677 C C . GLU A 1 86 ? 19.522 18.224 -4.103 1.00 40.47 86 GLU A C 1
ATOM 679 O O . GLU A 1 86 ? 19.626 19.429 -4.346 1.00 40.47 86 GLU A O 1
ATOM 684 N N . VAL A 1 87 ? 18.663 17.488 -4.809 1.00 44.09 87 VAL A N 1
ATOM 685 C CA . VAL A 1 87 ? 17.742 18.093 -5.768 1.00 44.09 87 VAL A CA 1
ATOM 686 C C . VAL A 1 87 ? 16.621 18.746 -4.965 1.00 44.09 87 VAL A C 1
ATOM 688 O O . VAL A 1 87 ? 15.931 18.095 -4.183 1.00 44.09 87 VAL A O 1
ATOM 691 N N . ARG A 1 88 ? 16.473 20.069 -5.124 1.00 38.72 88 ARG A N 1
ATOM 692 C CA . ARG A 1 88 ? 15.361 20.862 -4.580 1.00 38.72 88 ARG A CA 1
ATOM 693 C C . ARG A 1 88 ? 14.038 20.153 -4.865 1.00 38.72 88 ARG A C 1
ATOM 695 O O . ARG A 1 88 ? 13.558 20.200 -5.995 1.00 38.72 88 ARG A O 1
ATOM 702 N N . ARG A 1 89 ? 13.470 19.547 -3.826 1.00 45.72 89 ARG A N 1
ATOM 703 C CA . ARG A 1 89 ? 12.181 18.863 -3.881 1.00 45.72 89 ARG A CA 1
ATOM 704 C C . ARG A 1 89 ? 11.076 19.806 -4.343 1.00 45.72 89 ARG A C 1
ATOM 706 O O . ARG A 1 89 ? 11.015 20.962 -3.906 1.00 45.72 89 ARG A O 1
ATOM 713 N N . THR A 1 90 ? 10.216 19.330 -5.232 1.00 39.19 90 THR A N 1
ATOM 714 C CA . THR A 1 90 ? 9.105 20.111 -5.783 1.00 39.19 90 THR A CA 1
ATOM 715 C C . THR A 1 90 ? 7.917 20.138 -4.808 1.00 39.19 90 THR A C 1
ATOM 717 O O . THR A 1 90 ? 7.830 19.336 -3.887 1.00 39.19 90 THR A O 1
ATOM 720 N N . TRP A 1 91 ? 6.998 21.102 -4.934 1.00 42.91 91 TRP A N 1
ATOM 721 C CA . TRP A 1 91 ? 5.979 21.399 -3.905 1.00 42.91 91 TRP A CA 1
ATOM 722 C C . TRP A 1 91 ? 4.976 20.266 -3.617 1.00 42.91 91 TRP A C 1
ATOM 724 O O . TRP A 1 91 ? 4.329 20.302 -2.574 1.00 42.91 91 TRP A O 1
ATOM 734 N N . TRP A 1 92 ? 4.858 19.272 -4.501 1.00 46.28 92 TRP A N 1
ATOM 735 C CA . TRP A 1 92 ? 4.044 18.068 -4.291 1.00 46.28 92 TRP A CA 1
ATOM 736 C C . TRP A 1 92 ? 4.792 16.938 -3.554 1.00 46.28 92 TRP A C 1
ATOM 738 O O . TRP A 1 92 ? 4.175 15.946 -3.192 1.00 46.28 92 TRP A O 1
ATOM 748 N N . GLU A 1 93 ? 6.098 17.089 -3.300 1.00 44.88 93 GLU A N 1
ATOM 749 C CA . GLU A 1 93 ? 6.961 16.137 -2.568 1.00 44.88 93 GLU A CA 1
ATOM 750 C C . GLU A 1 93 ? 7.056 16.461 -1.061 1.00 44.88 93 GLU A C 1
ATOM 752 O O . GLU A 1 93 ? 7.880 15.897 -0.335 1.00 44.88 93 GLU A O 1
ATOM 757 N N . ARG A 1 94 ? 6.258 17.424 -0.581 1.00 45.53 94 ARG A N 1
ATOM 758 C CA . ARG A 1 94 ? 6.213 17.841 0.825 1.00 45.53 94 ARG A CA 1
ATOM 759 C C . ARG A 1 94 ? 5.086 17.099 1.544 1.00 45.53 94 ARG A C 1
ATOM 761 O O . ARG A 1 94 ? 3.931 17.198 1.144 1.00 45.53 94 ARG A O 1
ATOM 768 N N . ASN A 1 95 ? 5.413 16.444 2.658 1.00 43.47 95 ASN A N 1
ATOM 769 C CA . ASN A 1 95 ? 4.458 15.834 3.601 1.00 43.47 95 ASN A CA 1
ATOM 770 C C . ASN A 1 95 ? 3.703 16.887 4.454 1.00 43.47 95 ASN A C 1
ATOM 772 O O . ASN A 1 95 ? 3.140 16.575 5.504 1.00 43.47 95 ASN A O 1
ATOM 776 N N . ASP A 1 96 ? 3.691 18.150 4.031 1.00 44.88 96 ASP A N 1
ATOM 777 C CA . ASP A 1 96 ? 3.349 19.306 4.861 1.00 44.88 96 ASP A CA 1
ATOM 778 C C . ASP A 1 96 ? 1.853 19.651 4.751 1.00 44.88 96 ASP A C 1
ATOM 780 O O . ASP A 1 96 ? 1.475 20.810 4.602 1.00 44.88 96 ASP A O 1
ATOM 784 N N . PHE A 1 97 ? 0.984 18.639 4.799 1.00 45.62 97 PHE A N 1
ATOM 785 C CA . PHE A 1 97 ? -0.473 18.823 4.731 1.00 45.62 97 PHE A CA 1
ATOM 786 C C . PHE A 1 97 ? -1.132 19.106 6.091 1.00 45.62 97 PHE A C 1
ATOM 788 O O . PHE A 1 97 ? -2.343 18.968 6.234 1.00 45.62 97 PHE A O 1
ATOM 795 N N . GLN A 1 98 ? -0.370 19.564 7.085 1.00 41.81 98 GLN A N 1
ATOM 796 C CA . GLN A 1 98 ? -0.939 20.194 8.275 1.00 41.81 98 GLN A CA 1
ATOM 797 C C . GLN A 1 98 ? -0.659 21.693 8.219 1.00 41.81 98 GLN A C 1
ATOM 799 O O . GLN A 1 98 ? 0.500 22.080 8.167 1.00 41.81 98 GLN A O 1
ATOM 804 N N . ASP A 1 99 ? -1.753 22.461 8.169 1.00 42.28 99 ASP A N 1
ATOM 805 C CA . ASP A 1 99 ? -1.919 23.887 8.485 1.00 42.28 99 ASP A CA 1
ATOM 806 C C . ASP A 1 99 ? -0.661 24.778 8.328 1.00 42.28 99 ASP A C 1
ATOM 808 O O . ASP A 1 99 ? 0.284 24.641 9.102 1.00 42.28 99 ASP A O 1
ATOM 812 N N . PRO A 1 100 ? -0.635 25.746 7.392 1.00 42.47 100 PRO A N 1
ATOM 813 C CA . PRO A 1 100 ? 0.512 26.640 7.207 1.00 42.47 100 PRO A CA 1
ATOM 814 C C . PRO A 1 100 ? 0.899 27.465 8.453 1.00 42.47 100 PRO A C 1
ATOM 816 O O . PRO A 1 100 ? 2.009 28.001 8.473 1.00 42.47 100 PRO A O 1
ATOM 819 N N . ASP A 1 101 ? 0.038 27.547 9.477 1.00 44.88 101 ASP A N 1
ATOM 820 C CA . ASP A 1 101 ? 0.335 28.194 10.765 1.00 44.88 101 ASP A CA 1
ATOM 821 C C . ASP A 1 101 ? 0.922 27.234 11.827 1.00 44.88 101 ASP A C 1
ATOM 823 O O . ASP A 1 101 ? 1.443 27.678 12.857 1.00 44.88 101 ASP A O 1
ATOM 827 N N . LEU A 1 102 ? 0.904 25.920 11.585 1.00 43.75 102 LEU A N 1
ATOM 828 C CA . LEU A 1 102 ? 1.599 24.923 12.396 1.00 43.75 102 LEU A CA 1
ATOM 829 C C . LEU A 1 102 ? 3.009 24.741 11.831 1.00 43.75 102 LEU A C 1
ATOM 831 O O . LEU A 1 102 ? 3.203 24.244 10.724 1.00 43.75 102 LEU A O 1
ATOM 835 N N . ALA A 1 103 ? 4.020 25.154 12.602 1.00 37.25 103 ALA A N 1
ATOM 836 C CA . ALA A 1 103 ? 5.415 24.894 12.263 1.00 37.25 103 ALA A CA 1
ATOM 837 C C . ALA A 1 103 ? 5.576 23.415 11.853 1.00 37.25 103 ALA A C 1
ATOM 839 O O . ALA A 1 103 ? 5.111 22.544 12.599 1.00 37.25 103 ALA A O 1
ATOM 840 N N . PRO A 1 104 ? 6.218 23.110 10.706 1.00 40.44 104 PRO A N 1
ATOM 841 C CA . PRO A 1 104 ? 6.465 21.727 10.335 1.00 40.44 104 PRO A CA 1
ATOM 842 C C . PRO A 1 104 ? 7.217 21.092 11.504 1.00 40.44 104 PRO A C 1
ATOM 844 O O . PRO A 1 104 ? 8.188 21.693 11.983 1.00 40.44 104 PRO A O 1
ATOM 847 N N . PRO A 1 105 ? 6.789 19.932 12.028 1.00 41.91 105 PRO A N 1
ATOM 848 C CA . PRO A 1 105 ? 7.570 19.271 13.049 1.00 41.91 105 PRO A CA 1
ATOM 849 C C . PRO A 1 105 ? 8.908 18.911 12.407 1.00 41.91 105 PRO A C 1
ATOM 851 O O . PRO A 1 105 ? 9.013 17.930 11.677 1.00 41.91 105 PRO A O 1
ATOM 854 N N . ALA A 1 106 ? 9.941 19.708 12.683 1.00 39.66 106 ALA A N 1
ATOM 855 C CA . ALA A 1 106 ? 11.320 19.446 12.278 1.00 39.66 106 ALA A CA 1
ATOM 856 C C . ALA A 1 106 ? 11.775 18.033 12.711 1.00 39.66 106 ALA A C 1
ATOM 858 O O . ALA A 1 106 ? 12.639 17.435 12.086 1.00 39.66 106 ALA A O 1
ATOM 859 N N . ALA A 1 107 ? 11.097 17.439 13.699 1.00 41.53 107 ALA A N 1
ATOM 860 C CA . ALA A 1 107 ? 11.275 16.063 14.150 1.00 41.53 107 ALA A CA 1
ATOM 861 C C . ALA A 1 107 ? 10.784 14.962 13.173 1.00 41.53 107 ALA A C 1
ATOM 863 O O . ALA A 1 107 ? 11.190 13.809 13.321 1.00 41.53 107 ALA A O 1
ATOM 864 N N . ARG A 1 108 ? 9.918 15.270 12.189 1.00 44.47 108 ARG A N 1
ATOM 865 C CA . ARG A 1 108 ? 9.340 14.272 11.255 1.00 44.47 108 ARG A CA 1
ATOM 866 C C . ARG A 1 108 ? 10.291 13.901 10.107 1.00 44.47 108 ARG A C 1
ATOM 868 O O . ARG A 1 108 ? 10.183 12.813 9.561 1.00 44.47 108 ARG A O 1
ATOM 875 N N . LEU A 1 109 ? 11.225 14.787 9.754 1.00 44.41 109 LEU A N 1
ATOM 876 C CA . LEU A 1 109 ? 12.208 14.578 8.678 1.00 44.41 109 LEU A CA 1
ATOM 877 C C . LEU A 1 109 ? 13.564 14.045 9.178 1.00 44.41 109 LEU A C 1
ATOM 879 O O . LEU A 1 109 ? 14.339 13.544 8.370 1.00 44.41 109 LEU A O 1
ATOM 883 N N . GLU A 1 110 ? 13.852 14.130 10.481 1.00 45.38 110 GLU A N 1
ATOM 884 C CA . GLU A 1 110 ? 15.184 13.835 11.042 1.00 45.38 110 GLU A CA 1
ATOM 885 C C . GLU A 1 110 ? 15.321 12.475 11.757 1.00 45.38 110 GLU A C 1
ATOM 887 O O . GLU A 1 110 ? 16.416 12.148 12.203 1.00 45.38 110 GLU A O 1
ATOM 892 N N . SER A 1 111 ? 14.263 11.668 11.920 1.00 51.75 111 SER A N 1
ATOM 893 C CA . SER A 1 111 ? 14.316 10.539 12.877 1.00 51.75 111 SER A CA 1
ATOM 894 C C . SER A 1 111 ? 14.422 9.135 12.280 1.00 51.75 111 SER A C 1
ATOM 896 O O . SER A 1 111 ? 14.886 8.231 12.978 1.00 51.75 111 SER A O 1
ATOM 898 N N . CYS A 1 112 ? 14.047 8.925 11.016 1.00 63.47 112 CYS A N 1
ATOM 899 C CA . CYS A 1 112 ? 14.175 7.618 10.380 1.00 63.47 112 CYS A CA 1
ATOM 900 C C . CYS A 1 112 ? 15.272 7.645 9.308 1.00 63.47 112 CYS A C 1
ATOM 902 O O . CYS A 1 112 ? 15.155 8.337 8.297 1.00 63.47 112 CYS A O 1
ATOM 904 N N . HIS A 1 113 ? 16.315 6.835 9.513 1.00 65.56 113 HIS A N 1
ATOM 905 C CA . HIS A 1 113 ? 17.358 6.568 8.523 1.00 65.56 113 HIS A CA 1
ATOM 906 C C . HIS A 1 113 ? 17.459 5.072 8.210 1.00 65.56 113 HIS A C 1
ATOM 908 O O . HIS A 1 113 ? 17.259 4.223 9.080 1.00 65.56 113 HIS A O 1
ATOM 914 N N . GLY A 1 114 ? 17.844 4.753 6.974 1.00 71.81 114 GLY A N 1
ATOM 915 C CA . GLY A 1 114 ? 18.072 3.381 6.533 1.00 71.81 114 GLY A CA 1
ATOM 916 C C . GLY A 1 114 ? 16.837 2.704 5.938 1.00 71.81 114 GLY A C 1
ATOM 917 O O . GLY A 1 114 ? 15.763 3.286 5.804 1.00 71.81 114 GLY A O 1
ATOM 918 N N . LYS A 1 115 ? 16.998 1.424 5.586 1.00 77.62 115 LYS A N 1
ATOM 919 C CA . LYS A 1 115 ? 16.001 0.624 4.849 1.00 77.62 115 LYS A CA 1
ATOM 920 C C . LYS A 1 115 ? 14.645 0.490 5.552 1.00 77.62 115 LYS A C 1
ATOM 922 O O . LYS A 1 115 ? 13.639 0.272 4.882 1.00 77.62 115 LYS A O 1
ATOM 927 N N . ALA A 1 116 ? 14.611 0.627 6.878 1.00 81.19 116 ALA A N 1
ATOM 928 C CA . ALA A 1 116 ? 13.369 0.596 7.644 1.00 81.19 116 ALA A CA 1
ATOM 929 C C . ALA A 1 116 ? 12.394 1.685 7.167 1.00 81.19 116 ALA A C 1
ATOM 931 O O . ALA A 1 116 ? 11.214 1.408 7.022 1.00 81.19 116 ALA A O 1
ATOM 932 N N . CYS A 1 117 ? 12.893 2.865 6.790 1.00 80.81 117 CYS A N 1
ATOM 933 C CA . CYS A 1 117 ? 12.081 4.034 6.432 1.00 80.81 117 CYS A CA 1
ATOM 934 C C . CYS A 1 117 ? 11.395 3.937 5.069 1.00 80.81 117 CYS A C 1
ATOM 936 O O . CYS A 1 117 ? 10.616 4.813 4.703 1.00 80.81 117 CYS A O 1
ATOM 938 N N . GLU A 1 118 ? 11.703 2.897 4.293 1.00 84.94 118 GLU A N 1
ATOM 939 C CA . GLU A 1 118 ? 10.938 2.575 3.090 1.00 84.94 118 GLU A CA 1
ATOM 940 C C . GLU A 1 118 ? 9.663 1.789 3.412 1.00 84.94 118 GLU A C 1
ATOM 942 O O . GLU A 1 118 ? 8.785 1.684 2.559 1.00 84.94 118 GLU A O 1
ATOM 947 N N . HIS A 1 119 ? 9.551 1.233 4.622 1.00 89.94 119 HIS A N 1
ATOM 948 C CA . HIS A 1 119 ? 8.332 0.594 5.096 1.00 89.94 119 HIS A CA 1
ATOM 949 C C . HIS A 1 119 ? 7.383 1.670 5.610 1.00 89.94 119 HIS A C 1
ATOM 951 O O . HIS A 1 119 ? 7.715 2.440 6.505 1.00 89.94 119 HIS A O 1
ATOM 957 N N . THR A 1 120 ? 6.189 1.710 5.041 1.00 91.69 120 THR A N 1
ATOM 958 C CA . THR A 1 120 ? 5.165 2.706 5.366 1.00 91.69 120 THR A CA 1
ATOM 959 C C . THR A 1 120 ? 3.914 1.988 5.841 1.00 91.69 120 THR A C 1
ATOM 961 O O . THR A 1 120 ? 3.843 0.757 5.804 1.00 91.69 120 THR A O 1
ATOM 964 N N . ALA A 1 121 ? 2.925 2.718 6.335 1.00 93.62 121 ALA A N 1
ATOM 965 C CA . ALA A 1 121 ? 1.636 2.128 6.657 1.00 93.62 121 ALA A CA 1
ATOM 966 C C . ALA A 1 121 ? 0.497 3.077 6.302 1.00 93.62 121 ALA A C 1
ATOM 968 O O . ALA A 1 121 ? 0.667 4.292 6.261 1.00 93.62 121 ALA A O 1
ATOM 969 N N . LEU A 1 122 ? -0.675 2.507 6.056 1.00 94.00 122 LEU A N 1
ATOM 970 C CA . LEU A 1 122 ? -1.909 3.255 5.867 1.00 94.00 122 LEU A CA 1
ATOM 971 C C . LEU A 1 122 ? -2.841 2.954 7.035 1.00 94.00 122 LEU A C 1
ATOM 973 O O . LEU A 1 122 ? -3.156 1.793 7.287 1.00 94.00 122 LEU A O 1
ATOM 977 N N . LEU A 1 123 ? -3.266 3.988 7.749 1.00 95.50 123 LEU A N 1
ATOM 978 C CA . LEU A 1 123 ? -4.295 3.897 8.772 1.00 95.50 123 LEU A CA 1
ATOM 979 C C . LEU A 1 123 ? -5.619 4.363 8.171 1.00 95.50 123 LEU A C 1
ATOM 981 O O . LEU A 1 123 ? -5.714 5.490 7.697 1.00 95.50 123 LEU A O 1
ATOM 985 N N . LEU A 1 124 ? -6.625 3.499 8.193 1.00 94.50 124 LEU A N 1
ATOM 986 C CA . LEU A 1 124 ? -7.975 3.791 7.721 1.00 94.50 124 LEU A CA 1
ATOM 987 C C . LEU A 1 124 ? -8.927 3.819 8.910 1.00 94.50 124 LEU A C 1
ATOM 989 O O . LEU A 1 124 ? -8.970 2.850 9.668 1.00 94.50 124 LEU A O 1
ATOM 993 N N . GLU A 1 125 ? -9.696 4.890 9.056 1.00 93.62 125 GLU A N 1
ATOM 994 C CA . GLU A 1 125 ? -10.838 4.955 9.966 1.00 93.62 125 GLU A CA 1
ATOM 995 C C . GLU A 1 125 ? -12.102 4.550 9.204 1.00 93.62 125 GLU A C 1
ATOM 997 O O . GLU A 1 125 ? -12.387 5.080 8.128 1.00 93.62 125 GLU A O 1
ATOM 1002 N N . LEU A 1 126 ? -12.848 3.580 9.734 1.00 91.25 126 LEU A N 1
ATOM 1003 C CA . LEU A 1 126 ? -14.102 3.151 9.123 1.00 91.25 126 LEU A CA 1
ATOM 1004 C C . LEU A 1 126 ? -15.230 4.135 9.427 1.00 91.25 126 LEU A C 1
ATOM 1006 O O . LEU A 1 126 ? -15.362 4.611 10.557 1.00 91.25 126 LEU A O 1
ATOM 1010 N N . ASP A 1 127 ? -16.081 4.391 8.431 1.00 86.56 127 ASP A N 1
ATOM 1011 C CA . ASP A 1 127 ? -17.223 5.289 8.603 1.00 86.56 127 ASP A CA 1
ATOM 1012 C C . ASP A 1 127 ? -18.191 4.718 9.664 1.00 86.56 127 ASP A C 1
ATOM 1014 O O . ASP A 1 127 ? -18.689 3.596 9.502 1.00 86.56 127 ASP A O 1
ATOM 1018 N N . PRO A 1 128 ? -18.527 5.471 10.731 1.00 76.38 128 PRO A N 1
ATOM 1019 C CA . PRO A 1 128 ? -19.485 5.044 11.749 1.00 76.38 128 PRO A CA 1
ATOM 1020 C C . PRO A 1 128 ? -20.847 4.601 11.194 1.00 76.38 128 PRO A C 1
ATOM 1022 O O . PRO A 1 128 ? -21.520 3.774 11.811 1.00 76.38 128 PRO A O 1
ATOM 1025 N N . ALA A 1 129 ? -21.270 5.123 10.038 1.00 72.50 129 ALA A N 1
ATOM 1026 C CA . ALA A 1 129 ? -22.485 4.687 9.359 1.00 72.50 129 ALA A CA 1
ATOM 1027 C C . ALA A 1 129 ? -22.384 3.222 8.900 1.00 72.50 129 ALA A C 1
ATOM 1029 O O . ALA A 1 129 ? -23.360 2.474 9.012 1.00 72.50 129 ALA A O 1
ATOM 1030 N N . THR A 1 130 ? -21.201 2.773 8.473 1.00 67.38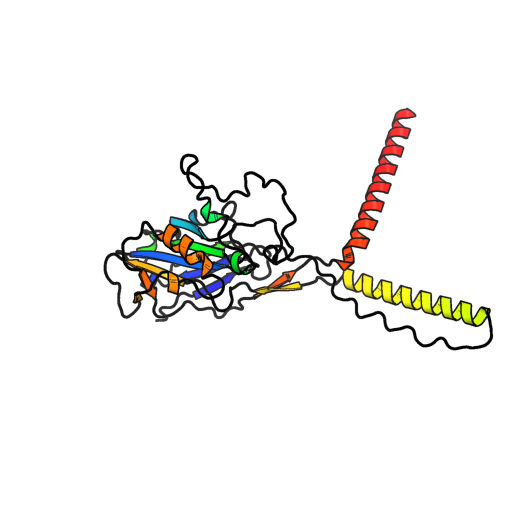 130 THR A N 1
ATOM 1031 C CA . THR A 1 130 ? -20.961 1.367 8.110 1.00 67.38 130 THR A CA 1
ATOM 1032 C C . THR A 1 130 ? -20.928 0.428 9.310 1.00 67.38 130 THR A C 1
ATOM 1034 O O . THR A 1 130 ? -21.339 -0.723 9.182 1.00 67.38 130 THR A O 1
ATOM 1037 N N . ASN A 1 131 ? -20.633 0.939 10.511 1.00 58.69 131 ASN A N 1
ATOM 1038 C CA . ASN A 1 131 ? -20.701 0.177 11.767 1.00 58.69 131 ASN A CA 1
ATOM 1039 C C . ASN A 1 131 ? -22.143 -0.184 12.188 1.00 58.69 131 ASN A C 1
ATOM 1041 O O . ASN A 1 131 ? -22.353 -0.828 13.217 1.00 58.69 131 ASN A O 1
ATOM 1045 N N . THR A 1 132 ? -23.159 0.231 11.423 1.00 58.50 132 THR A N 1
ATOM 1046 C CA . THR A 1 132 ? -24.571 -0.112 11.668 1.00 58.50 132 THR A CA 1
ATOM 1047 C C . THR A 1 132 ? -25.155 -1.092 10.651 1.00 58.50 132 THR A C 1
ATOM 1049 O O . THR A 1 132 ? -26.264 -1.589 10.855 1.00 58.50 132 THR A O 1
ATOM 1052 N N . ALA A 1 133 ? -24.423 -1.403 9.578 1.00 60.62 133 ALA A N 1
ATOM 1053 C CA . ALA A 1 133 ? -24.887 -2.309 8.537 1.00 60.62 133 ALA A CA 1
ATOM 1054 C C . ALA A 1 133 ? -24.835 -3.772 9.011 1.00 60.62 133 ALA A C 1
ATOM 1056 O O . ALA A 1 133 ? -23.896 -4.192 9.680 1.00 60.62 133 ALA A O 1
ATOM 1057 N N . GLU A 1 134 ? -25.835 -4.581 8.647 1.00 65.12 134 GLU A N 1
ATOM 1058 C CA . GLU A 1 134 ? -25.849 -6.032 8.924 1.00 65.12 134 GLU A CA 1
ATOM 1059 C C . GLU A 1 134 ? -24.863 -6.836 8.058 1.00 65.12 134 GLU A C 1
ATOM 1061 O O . GLU A 1 134 ? -24.793 -8.057 8.189 1.00 65.12 134 GLU A O 1
ATOM 1066 N N . LEU A 1 135 ? -24.135 -6.167 7.166 1.00 77.00 135 LEU A N 1
ATOM 1067 C CA . LEU A 1 135 ? -23.293 -6.774 6.145 1.00 77.00 135 LEU A CA 1
ATOM 1068 C C . LEU A 1 135 ? -21.813 -6.613 6.486 1.00 77.00 135 LEU A C 1
ATOM 1070 O O . LEU A 1 135 ? -21.424 -5.688 7.200 1.00 77.00 135 LEU A O 1
ATOM 1074 N N . ASP A 1 136 ? -21.005 -7.513 5.935 1.00 85.56 136 ASP A N 1
ATOM 1075 C CA . ASP A 1 136 ? -19.551 -7.408 5.976 1.00 85.56 136 ASP A CA 1
ATOM 1076 C C . ASP A 1 136 ? -19.096 -6.115 5.289 1.00 85.56 136 ASP A C 1
ATOM 1078 O O . ASP A 1 136 ? -19.682 -5.670 4.295 1.00 85.56 136 ASP A O 1
ATOM 1082 N N . VAL A 1 137 ? -18.044 -5.503 5.830 1.00 89.62 137 VAL A N 1
ATOM 1083 C CA . VAL A 1 137 ? -17.453 -4.299 5.250 1.00 89.62 137 VAL A CA 1
ATOM 1084 C C . VAL A 1 137 ? -16.331 -4.702 4.307 1.00 89.62 137 VAL A C 1
ATOM 1086 O O . VAL A 1 137 ? -15.386 -5.383 4.702 1.00 89.62 137 VAL A O 1
ATOM 1089 N N . HIS A 1 138 ? -16.426 -4.248 3.062 1.00 90.69 138 HIS A N 1
ATOM 1090 C CA . HIS A 1 138 ? -15.444 -4.519 2.019 1.00 90.69 138 HIS A CA 1
ATOM 1091 C C . HIS A 1 138 ? -14.647 -3.254 1.705 1.00 90.69 138 HIS A C 1
ATOM 1093 O O . HIS A 1 138 ? -15.192 -2.275 1.190 1.00 90.69 138 HIS A O 1
ATOM 1099 N N . LEU A 1 139 ? -13.346 -3.283 1.979 1.00 91.88 139 LEU A N 1
ATOM 1100 C CA . LEU A 1 139 ? -12.410 -2.211 1.656 1.00 91.88 139 LEU A CA 1
ATOM 1101 C C . LEU A 1 139 ? -11.610 -2.592 0.411 1.00 91.88 139 LEU A C 1
ATOM 1103 O O . LEU A 1 139 ? -11.049 -3.683 0.342 1.00 91.88 139 LEU A O 1
ATOM 1107 N N . ASN A 1 140 ? -11.514 -1.676 -0.552 1.00 92.69 140 ASN A N 1
ATOM 1108 C CA . ASN A 1 140 ? -10.637 -1.816 -1.714 1.00 92.69 140 ASN A CA 1
ATOM 1109 C C . ASN A 1 140 ? -9.636 -0.665 -1.721 1.00 92.69 140 ASN A C 1
ATOM 1111 O O . ASN A 1 140 ? -9.979 0.478 -2.017 1.00 92.69 140 ASN A O 1
ATOM 1115 N N . VAL A 1 141 ? -8.394 -0.987 -1.381 1.00 93.56 141 VAL A N 1
ATOM 1116 C CA . VAL A 1 141 ? -7.302 -0.035 -1.216 1.00 93.56 141 VAL A CA 1
ATOM 1117 C C . VAL A 1 141 ? -6.456 -0.056 -2.485 1.00 93.56 141 VAL A C 1
ATOM 1119 O O . VAL A 1 141 ? -5.766 -1.049 -2.736 1.00 93.56 141 VAL A O 1
ATOM 1122 N N . PRO A 1 142 ? -6.500 0.993 -3.322 1.00 93.50 142 PRO A N 1
ATOM 1123 C CA . PRO A 1 142 ? -5.639 1.072 -4.493 1.00 93.50 142 PRO A CA 1
ATOM 1124 C C . PRO A 1 142 ? -4.189 1.296 -4.054 1.00 93.50 142 PRO A C 1
ATOM 1126 O O . PRO A 1 142 ? -3.895 2.183 -3.256 1.00 93.50 142 PRO A O 1
ATOM 1129 N N . LEU A 1 143 ? -3.283 0.479 -4.578 1.00 92.81 143 LEU A N 1
ATOM 1130 C CA . LEU A 1 143 ? -1.857 0.541 -4.289 1.00 92.81 143 LEU A CA 1
ATOM 1131 C C . LEU A 1 143 ? -1.081 0.673 -5.597 1.00 92.81 143 LEU A C 1
ATOM 1133 O O . LEU A 1 143 ? -1.568 0.323 -6.671 1.00 92.81 143 LEU A O 1
ATOM 1137 N N . HIS A 1 144 ? 0.156 1.141 -5.495 1.00 91.56 144 HIS A N 1
ATOM 1138 C CA . HIS A 1 144 ? 1.090 1.216 -6.607 1.00 91.56 144 HIS A CA 1
ATOM 1139 C C . HIS A 1 144 ? 2.343 0.413 -6.294 1.00 91.56 144 HIS A C 1
ATOM 1141 O O . HIS A 1 144 ? 2.893 0.502 -5.198 1.00 91.56 144 HIS A O 1
ATOM 1147 N N . VAL A 1 145 ? 2.806 -0.355 -7.277 1.00 89.06 145 VAL A N 1
ATOM 1148 C CA . VAL A 1 145 ? 4.124 -0.983 -7.226 1.00 89.06 145 VAL A CA 1
ATOM 1149 C C . VAL A 1 145 ? 5.156 0.077 -7.563 1.00 89.06 145 VAL A C 1
ATOM 1151 O O . VAL A 1 145 ? 5.089 0.715 -8.616 1.00 89.06 145 VAL A O 1
ATOM 1154 N N . ARG A 1 146 ? 6.116 0.260 -6.663 1.00 85.31 146 ARG A N 1
ATOM 1155 C CA . ARG A 1 146 ? 7.231 1.178 -6.871 1.00 85.31 146 ARG A CA 1
ATOM 1156 C C . ARG A 1 146 ? 8.129 0.689 -7.987 1.00 85.31 146 ARG A C 1
ATOM 1158 O O . ARG A 1 146 ? 8.218 -0.500 -8.284 1.00 85.31 146 ARG A O 1
ATOM 1165 N N . TYR A 1 147 ? 8.823 1.632 -8.607 1.00 77.25 147 TYR A N 1
ATOM 1166 C CA . TYR A 1 147 ? 9.772 1.298 -9.648 1.00 77.25 147 TYR A CA 1
ATOM 1167 C C . TYR A 1 147 ? 10.932 0.470 -9.077 1.00 77.25 147 TYR A C 1
ATOM 1169 O O . TYR A 1 147 ? 11.567 0.843 -8.088 1.00 77.25 147 TYR A O 1
ATOM 1177 N N . HIS A 1 148 ? 11.228 -0.646 -9.735 1.00 72.25 148 HIS A N 1
ATOM 1178 C CA . HIS A 1 148 ? 12.438 -1.421 -9.502 1.00 72.25 148 HIS A CA 1
ATOM 1179 C C . HIS A 1 148 ? 13.482 -1.022 -10.542 1.00 72.25 148 HIS A C 1
ATOM 1181 O O . HIS A 1 148 ? 13.186 -0.949 -11.739 1.00 72.25 148 HIS A O 1
ATOM 1187 N N . ALA A 1 149 ? 14.708 -0.745 -10.092 1.00 67.38 149 ALA A N 1
ATOM 1188 C CA . ALA A 1 149 ? 15.787 -0.364 -10.991 1.00 67.38 149 ALA A CA 1
ATOM 1189 C C . ALA A 1 149 ? 16.021 -1.454 -12.047 1.00 67.38 149 ALA A C 1
ATOM 1191 O O . ALA A 1 149 ? 16.043 -2.645 -11.738 1.00 67.38 149 ALA A O 1
ATOM 1192 N N . ALA A 1 150 ? 16.208 -1.034 -13.301 1.00 65.56 150 ALA A N 1
ATOM 1193 C CA . ALA A 1 150 ? 16.451 -1.957 -14.397 1.00 65.56 150 ALA A CA 1
ATOM 1194 C C . ALA A 1 150 ? 17.686 -2.819 -14.102 1.00 65.56 150 ALA A C 1
ATOM 1196 O O . ALA A 1 150 ? 18.766 -2.294 -13.821 1.00 65.56 150 ALA A O 1
ATOM 1197 N N . GLN A 1 151 ? 17.540 -4.139 -14.195 1.00 63.72 151 GLN A N 1
ATOM 1198 C CA . GLN A 1 151 ? 18.620 -5.063 -13.867 1.00 63.72 151 GLN A CA 1
ATOM 1199 C C . GLN A 1 151 ? 19.341 -5.506 -15.141 1.00 63.72 151 GLN A C 1
ATOM 1201 O O . GLN A 1 151 ? 18.735 -5.952 -16.121 1.00 63.72 151 GLN A O 1
ATOM 1206 N N . ALA A 1 152 ? 20.669 -5.405 -15.138 1.00 54.47 152 ALA A N 1
ATOM 1207 C CA . ALA A 1 152 ? 21.489 -6.164 -16.066 1.00 54.47 152 ALA A CA 1
ATOM 1208 C C . ALA A 1 152 ? 21.684 -7.532 -15.416 1.00 54.47 152 ALA A C 1
ATOM 1210 O O . ALA A 1 152 ? 22.533 -7.670 -14.542 1.00 54.47 152 ALA A O 1
ATOM 1211 N N . ARG A 1 153 ? 20.880 -8.542 -15.777 1.00 54.03 153 ARG A N 1
ATOM 1212 C CA . ARG A 1 153 ? 21.254 -9.914 -15.405 1.00 54.03 153 ARG A CA 1
ATOM 1213 C C . ARG A 1 153 ? 22.662 -10.152 -15.927 1.00 54.03 153 ARG A C 1
ATOM 1215 O O . ARG A 1 153 ? 22.905 -9.867 -17.106 1.00 54.03 153 ARG A O 1
ATOM 1222 N N . ASP A 1 154 ? 23.535 -10.651 -15.053 1.00 46.59 154 ASP A N 1
ATOM 1223 C CA . ASP A 1 154 ? 24.861 -11.120 -15.425 1.00 46.59 154 ASP A CA 1
ATOM 1224 C C . ASP A 1 154 ? 24.695 -11.964 -16.680 1.00 46.59 154 ASP A C 1
ATOM 1226 O O . ASP A 1 154 ? 24.023 -12.998 -16.694 1.00 46.59 154 ASP A O 1
ATOM 1230 N N . ALA A 1 155 ? 25.209 -11.436 -17.788 1.00 45.31 155 ALA A N 1
ATOM 1231 C CA . ALA A 1 155 ? 25.393 -12.243 -18.966 1.00 45.31 155 ALA A CA 1
ATOM 1232 C C . ALA A 1 155 ? 26.243 -13.413 -18.492 1.00 45.31 155 ALA A C 1
ATOM 1234 O O . ALA A 1 155 ? 27.330 -13.158 -17.970 1.00 45.31 155 ALA A O 1
ATOM 1235 N N . ASP A 1 156 ? 25.752 -14.646 -18.644 1.00 43.84 156 ASP A N 1
ATOM 1236 C CA . ASP A 1 156 ? 26.596 -15.828 -18.541 1.00 43.84 156 ASP A CA 1
ATOM 1237 C C . ASP A 1 156 ? 27.940 -15.477 -19.173 1.00 43.84 156 ASP A C 1
ATOM 1239 O O . ASP A 1 156 ? 27.997 -15.065 -20.340 1.00 43.84 156 ASP A O 1
ATOM 1243 N N . VAL A 1 157 ? 28.975 -15.490 -18.328 1.00 44.09 157 VAL A N 1
ATOM 1244 C CA . VAL A 1 157 ? 30.347 -15.131 -18.667 1.00 44.09 157 VAL A C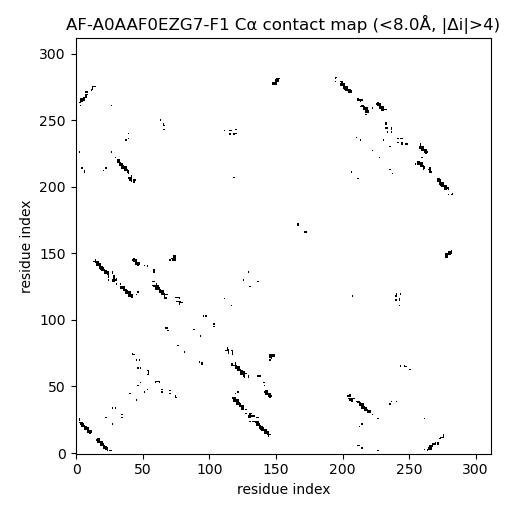A 1
ATOM 1245 C C . VAL A 1 157 ? 30.629 -15.752 -20.022 1.00 44.09 157 VAL A C 1
ATOM 1247 O O . VAL A 1 157 ? 30.542 -16.975 -20.157 1.00 44.09 157 VAL A O 1
ATOM 1250 N N . LEU A 1 158 ? 30.892 -14.913 -21.034 1.00 47.00 158 LEU A N 1
ATOM 1251 C CA . LEU A 1 158 ? 31.290 -15.394 -22.355 1.00 47.00 158 LEU A CA 1
ATOM 1252 C C . LEU A 1 158 ? 32.358 -16.471 -22.119 1.00 47.00 158 LEU A C 1
ATOM 1254 O O . LEU A 1 158 ? 33.343 -16.166 -21.438 1.00 47.00 158 LEU A O 1
ATOM 1258 N N . PRO A 1 159 ? 32.146 -17.721 -22.571 1.00 44.88 159 PRO A N 1
ATOM 1259 C CA . PRO A 1 159 ? 33.044 -18.813 -22.236 1.00 44.88 159 PRO A CA 1
ATOM 1260 C C . PRO A 1 159 ? 34.469 -18.408 -22.606 1.00 44.88 159 PRO A C 1
ATOM 1262 O O . PRO A 1 159 ? 34.704 -17.899 -23.705 1.00 44.88 159 PRO A O 1
ATOM 1265 N N . ALA A 1 160 ? 35.384 -18.571 -21.646 1.00 52.41 160 ALA A N 1
ATOM 1266 C CA . ALA A 1 160 ? 36.782 -18.194 -21.792 1.00 52.41 160 ALA A CA 1
ATOM 1267 C C . ALA A 1 160 ? 37.350 -18.756 -23.103 1.00 52.41 160 ALA A C 1
ATOM 1269 O O . ALA A 1 160 ? 37.054 -19.899 -23.465 1.00 52.41 160 ALA A O 1
ATOM 1270 N N . ASP A 1 161 ? 38.138 -17.934 -23.806 1.00 49.59 161 ASP A N 1
ATOM 1271 C CA . ASP A 1 161 ? 38.720 -18.288 -25.101 1.00 49.59 161 ASP A CA 1
ATOM 1272 C C . ASP A 1 161 ? 39.369 -19.688 -25.022 1.00 49.59 161 ASP A C 1
ATOM 1274 O O . ASP A 1 161 ? 40.176 -19.939 -24.117 1.00 49.59 161 ASP A O 1
ATOM 1278 N N . PRO A 1 162 ? 39.056 -20.619 -25.946 1.00 51.28 162 PRO A N 1
ATOM 1279 C CA . PRO A 1 162 ? 39.803 -21.862 -26.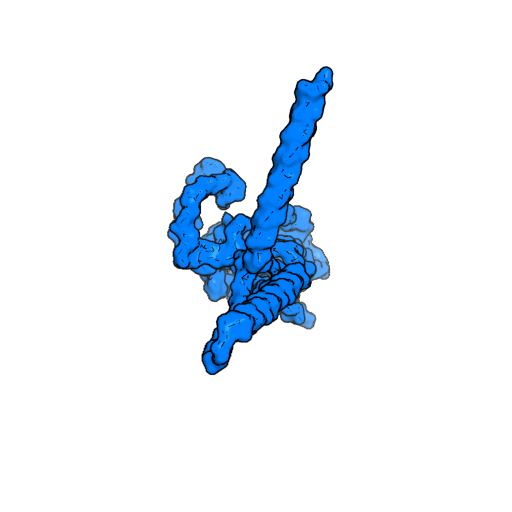027 1.00 51.28 162 PRO A CA 1
ATOM 1280 C C . PRO A 1 162 ? 41.276 -21.536 -26.326 1.00 51.28 162 PRO A C 1
ATOM 1282 O O . PRO A 1 162 ? 41.559 -20.593 -27.074 1.00 51.28 162 PRO A O 1
ATOM 1285 N N . PRO A 1 163 ? 42.230 -22.297 -25.762 1.00 50.91 163 PRO A N 1
ATOM 1286 C CA . PRO A 1 163 ? 43.648 -22.044 -25.967 1.00 50.91 163 PRO A CA 1
ATOM 1287 C C . PRO A 1 163 ? 43.964 -22.038 -27.465 1.00 50.91 163 PRO A C 1
ATOM 1289 O O . PRO A 1 163 ? 43.562 -22.941 -28.201 1.00 50.91 163 PRO A O 1
ATOM 1292 N N . ALA A 1 164 ? 44.666 -20.996 -27.915 1.00 53.25 164 ALA A N 1
ATOM 1293 C CA . ALA A 1 164 ? 45.016 -20.811 -29.315 1.00 53.25 164 ALA A CA 1
ATOM 1294 C C . ALA A 1 164 ? 45.769 -22.042 -29.845 1.00 53.25 164 ALA A C 1
ATOM 1296 O O . ALA A 1 164 ? 46.896 -22.318 -29.433 1.00 53.25 164 ALA A O 1
ATOM 1297 N N . ALA A 1 165 ? 45.155 -22.775 -30.776 1.00 55.06 165 ALA A N 1
ATOM 1298 C CA . ALA A 1 165 ? 45.829 -23.854 -31.481 1.00 55.06 165 ALA A CA 1
ATOM 1299 C C . ALA A 1 165 ? 46.940 -23.255 -32.359 1.00 55.06 165 ALA A C 1
ATOM 1301 O O . ALA A 1 165 ? 46.688 -22.520 -33.319 1.00 55.06 165 ALA A O 1
ATOM 1302 N N . HIS A 1 166 ? 48.191 -23.528 -31.992 1.00 53.12 166 HIS A N 1
ATOM 1303 C CA . HIS A 1 166 ? 49.362 -23.175 -32.779 1.00 53.12 166 HIS A CA 1
ATOM 1304 C C . HIS A 1 166 ? 49.486 -24.126 -33.968 1.00 53.12 166 HIS A C 1
ATOM 1306 O O . HIS A 1 166 ? 50.093 -25.183 -33.829 1.00 53.12 166 HIS A O 1
ATOM 1312 N N . ASP A 1 167 ? 48.960 -23.746 -35.138 1.00 51.69 167 ASP A N 1
ATOM 1313 C CA . ASP A 1 167 ? 49.361 -24.428 -36.369 1.00 51.69 167 ASP A CA 1
ATOM 1314 C C . ASP A 1 167 ? 49.563 -23.514 -37.597 1.00 51.69 167 ASP A C 1
ATOM 1316 O O . ASP A 1 167 ? 48.737 -22.674 -37.972 1.00 51.69 167 ASP A O 1
ATOM 1320 N N . GLY A 1 168 ? 50.732 -23.706 -38.212 1.00 60.38 168 GLY A N 1
ATOM 1321 C CA . GLY A 1 168 ? 51.012 -23.583 -39.641 1.00 60.38 168 GLY A CA 1
ATOM 1322 C C . GLY A 1 168 ? 51.122 -22.214 -40.306 1.00 60.38 168 GLY A C 1
ATOM 1323 O O . GLY A 1 168 ? 52.216 -21.773 -40.649 1.00 60.38 168 GLY A O 1
ATOM 1324 N N . SER A 1 169 ? 50.000 -21.571 -40.635 1.00 72.88 169 SER A N 1
ATOM 1325 C CA . SER A 1 169 ? 49.982 -20.537 -41.686 1.00 72.88 169 SER A CA 1
ATOM 1326 C C . SER A 1 169 ? 49.196 -19.285 -41.299 1.00 72.88 169 SER A C 1
ATOM 1328 O O . SER A 1 169 ? 48.188 -19.344 -40.597 1.00 72.88 169 SER A O 1
ATOM 1330 N N . ALA A 1 170 ? 49.649 -18.119 -41.777 1.00 65.88 170 ALA A N 1
ATOM 1331 C CA . ALA A 1 170 ? 48.969 -16.840 -41.547 1.00 65.88 170 ALA A CA 1
ATOM 1332 C C . ALA A 1 170 ? 47.530 -16.836 -42.099 1.00 65.88 170 ALA A C 1
ATOM 1334 O O . ALA A 1 170 ? 46.640 -16.257 -41.482 1.00 65.88 170 ALA A O 1
ATOM 1335 N N . TRP A 1 171 ? 47.302 -17.543 -43.210 1.00 64.00 171 TRP A N 1
ATOM 1336 C CA . TRP A 1 171 ? 45.977 -17.748 -43.795 1.00 64.00 171 TRP A CA 1
ATOM 1337 C C . TRP A 1 171 ? 45.075 -18.614 -42.911 1.00 64.00 171 TRP A C 1
ATOM 1339 O O . TRP A 1 171 ? 43.948 -18.213 -42.636 1.00 64.00 171 TRP A O 1
ATOM 1349 N N . GLY A 1 172 ? 45.584 -19.735 -42.385 1.00 67.56 172 GLY A N 1
ATOM 1350 C CA . GLY A 1 172 ? 44.847 -20.573 -41.433 1.00 67.56 172 GLY A CA 1
ATOM 1351 C C . GLY A 1 172 ? 44.423 -19.786 -40.191 1.00 67.56 172 GLY A C 1
ATOM 1352 O O . GLY A 1 172 ? 43.246 -19.783 -39.831 1.00 67.56 172 GLY A O 1
ATOM 1353 N N . ARG A 1 173 ? 45.345 -19.003 -39.612 1.00 65.06 173 ARG A N 1
ATOM 1354 C CA . ARG A 1 173 ? 45.050 -18.117 -38.471 1.00 65.06 173 ARG A CA 1
ATOM 1355 C C . ARG A 1 173 ? 43.998 -17.055 -38.794 1.00 65.06 173 ARG A C 1
ATOM 1357 O O . ARG A 1 173 ? 43.119 -16.824 -37.971 1.00 65.06 173 ARG A O 1
ATOM 1364 N N . ALA A 1 174 ? 44.050 -16.439 -39.976 1.00 66.19 174 ALA A N 1
ATOM 1365 C CA . ALA A 1 174 ? 43.063 -15.443 -40.396 1.00 66.19 174 ALA A CA 1
ATOM 1366 C C . ALA A 1 174 ? 41.667 -16.058 -40.590 1.00 66.19 174 ALA A C 1
ATOM 1368 O O . ALA A 1 174 ? 40.678 -15.493 -40.130 1.00 66.19 174 ALA A O 1
ATOM 1369 N N . THR A 1 175 ? 41.580 -17.240 -41.210 1.00 71.62 175 THR A N 1
ATOM 1370 C CA . THR A 1 175 ? 40.300 -17.945 -41.393 1.00 71.62 175 THR A CA 1
ATOM 1371 C C . THR A 1 175 ? 39.705 -18.429 -40.073 1.00 71.62 175 THR A C 1
ATOM 1373 O O . THR A 1 175 ? 38.510 -18.254 -39.853 1.00 71.62 175 THR A O 1
ATOM 1376 N N . HIS A 1 176 ? 40.531 -18.939 -39.153 1.00 69.69 176 HIS A N 1
ATOM 1377 C CA . HIS A 1 176 ? 40.088 -19.277 -37.802 1.00 69.69 176 HIS A CA 1
ATOM 1378 C C . HIS A 1 176 ? 39.634 -18.037 -37.030 1.00 69.69 176 HIS A C 1
ATOM 1380 O O . HIS A 1 176 ? 38.576 -18.068 -36.411 1.00 69.69 176 HIS A O 1
ATOM 1386 N N . ALA A 1 177 ? 40.375 -16.928 -37.098 1.00 67.38 177 ALA A N 1
ATOM 1387 C CA . ALA A 1 177 ? 39.988 -15.680 -36.445 1.00 67.38 177 ALA A CA 1
ATOM 1388 C C . ALA A 1 177 ? 38.651 -15.137 -36.977 1.00 67.38 177 ALA A C 1
ATOM 1390 O O . ALA A 1 177 ? 37.813 -14.714 -36.185 1.00 67.38 177 ALA A O 1
ATOM 1391 N N . LEU A 1 178 ? 38.419 -15.203 -38.293 1.00 70.56 178 LEU A N 1
ATOM 1392 C CA . LEU A 1 178 ? 37.149 -14.812 -38.913 1.00 70.56 178 LEU A CA 1
ATOM 1393 C C . LEU A 1 178 ? 36.001 -15.745 -38.519 1.00 70.56 178 LEU A C 1
ATOM 1395 O O . LEU A 1 178 ? 34.940 -15.256 -38.142 1.00 70.56 178 LEU A O 1
ATOM 1399 N N . ALA A 1 179 ? 36.210 -17.063 -38.539 1.00 71.12 179 ALA A N 1
ATOM 1400 C CA . ALA A 1 179 ? 35.203 -18.029 -38.100 1.00 71.12 179 ALA A CA 1
ATOM 1401 C C . ALA A 1 179 ? 34.848 -17.839 -36.613 1.00 71.12 179 ALA A C 1
ATOM 1403 O O . ALA A 1 179 ? 33.674 -17.843 -36.250 1.00 71.12 179 ALA A O 1
ATOM 1404 N N . HIS A 1 180 ? 35.844 -17.581 -35.759 1.00 70.50 180 HIS A N 1
ATOM 1405 C CA . HIS A 1 180 ? 35.628 -17.245 -34.351 1.00 70.50 180 HIS A CA 1
ATOM 1406 C C . HIS A 1 180 ? 34.912 -15.905 -34.166 1.00 70.50 180 HIS A C 1
ATOM 1408 O O . HIS A 1 180 ? 34.053 -15.795 -33.292 1.00 70.50 180 HIS A O 1
ATOM 1414 N N . ALA A 1 181 ? 35.244 -14.883 -34.958 1.00 68.56 181 ALA A N 1
ATOM 1415 C CA . ALA A 1 181 ? 34.560 -13.594 -34.918 1.00 68.56 181 ALA A CA 1
ATOM 1416 C C . ALA A 1 181 ? 33.096 -13.725 -35.362 1.00 68.56 181 ALA A C 1
ATOM 1418 O O . ALA A 1 181 ? 32.212 -13.178 -34.711 1.00 68.56 181 ALA A O 1
ATOM 1419 N N . GLN A 1 182 ? 32.829 -14.505 -36.411 1.00 73.06 182 GLN A N 1
ATOM 1420 C CA . GLN A 1 182 ? 31.481 -14.785 -36.899 1.00 73.06 182 GLN A CA 1
ATOM 1421 C C . GLN A 1 182 ? 30.658 -15.576 -35.877 1.00 73.06 182 GLN A C 1
ATOM 1423 O O . GLN A 1 182 ? 29.517 -15.213 -35.610 1.00 73.06 182 GLN A O 1
ATOM 1428 N N . HIS A 1 183 ? 31.237 -16.611 -35.265 1.00 70.75 183 HIS A N 1
ATOM 1429 C CA . HIS A 1 183 ? 30.568 -17.387 -34.222 1.00 70.75 183 HIS A CA 1
ATOM 1430 C C . HIS A 1 183 ? 30.256 -16.527 -32.990 1.00 70.75 183 HIS A C 1
ATOM 1432 O O . HIS A 1 183 ? 29.145 -16.572 -32.470 1.00 70.75 183 HIS A O 1
ATOM 1438 N N . ARG A 1 184 ? 31.201 -15.679 -32.555 1.00 69.56 184 ARG A N 1
ATOM 1439 C CA . ARG A 1 184 ? 30.964 -14.707 -31.474 1.00 69.56 184 ARG A CA 1
ATOM 1440 C C . ARG A 1 184 ? 29.879 -13.701 -31.836 1.00 69.56 184 ARG A C 1
ATOM 1442 O O . ARG A 1 184 ? 29.055 -13.379 -30.989 1.00 69.56 184 ARG A O 1
ATOM 1449 N N . TRP A 1 185 ? 29.861 -13.227 -33.080 1.00 69.25 185 TRP A N 1
ATOM 1450 C CA . TRP A 1 185 ? 28.819 -12.329 -33.564 1.00 69.25 185 TRP A CA 1
ATOM 1451 C C . TRP A 1 185 ? 27.446 -13.000 -33.545 1.00 69.25 185 TRP A C 1
ATOM 1453 O O . TRP A 1 185 ? 26.509 -12.403 -33.038 1.00 69.25 185 TRP A O 1
ATOM 1463 N N . GLN A 1 186 ? 27.335 -14.247 -34.010 1.00 72.75 186 GLN A N 1
ATOM 1464 C CA . GLN A 1 186 ? 26.087 -15.015 -33.952 1.00 72.75 186 GLN A CA 1
ATOM 1465 C C . GLN A 1 186 ? 25.621 -15.249 -32.512 1.00 72.75 186 GLN A C 1
ATOM 1467 O O . GLN A 1 186 ? 24.476 -14.961 -32.189 1.00 72.75 186 GLN A O 1
ATOM 1472 N N . GLN A 1 187 ? 26.512 -15.669 -31.610 1.00 71.00 187 GLN A N 1
ATOM 1473 C CA . GLN A 1 187 ? 26.175 -15.825 -30.190 1.00 71.00 187 GLN A CA 1
ATOM 1474 C C . GLN A 1 187 ? 25.754 -14.500 -29.545 1.00 71.00 187 GLN A C 1
ATOM 1476 O O . GLN A 1 187 ? 24.811 -14.462 -28.751 1.00 71.00 187 GLN A O 1
ATOM 1481 N N . PHE A 1 188 ? 26.419 -13.397 -29.897 1.00 69.88 188 PHE A N 1
ATOM 1482 C CA . PHE A 1 188 ? 26.020 -12.065 -29.465 1.00 69.88 188 PHE A CA 1
ATOM 1483 C C . PHE A 1 188 ? 24.633 -11.710 -30.004 1.00 69.88 188 PHE A C 1
ATOM 1485 O O . PHE A 1 188 ? 23.780 -11.316 -29.222 1.00 69.88 188 PHE A O 1
ATOM 1492 N N . THR A 1 189 ? 24.358 -11.896 -31.297 1.00 69.31 189 THR A N 1
ATOM 1493 C CA . THR A 1 189 ? 23.047 -11.569 -31.873 1.00 69.31 189 THR A CA 1
ATOM 1494 C C . THR A 1 189 ? 21.934 -12.445 -31.320 1.00 69.31 189 THR A C 1
ATOM 1496 O O . THR A 1 189 ? 20.873 -11.921 -31.006 1.00 69.31 189 THR A O 1
ATOM 1499 N N . ASP A 1 190 ? 22.171 -13.742 -31.140 1.00 70.94 190 ASP A N 1
ATOM 1500 C CA . ASP A 1 190 ? 21.168 -14.677 -30.629 1.00 70.94 190 ASP A CA 1
ATOM 1501 C C . ASP A 1 190 ? 20.856 -14.376 -29.161 1.00 70.94 190 ASP A C 1
ATOM 1503 O O . ASP A 1 190 ? 19.690 -14.271 -28.780 1.00 70.94 190 ASP A O 1
ATOM 1507 N N . SER A 1 191 ? 21.885 -14.127 -28.343 1.00 66.62 191 SER A N 1
ATOM 1508 C CA . SER A 1 191 ? 21.696 -13.701 -26.951 1.00 66.62 191 SER A CA 1
ATOM 1509 C C . SER A 1 191 ? 21.046 -12.318 -26.850 1.00 66.62 191 SER A C 1
ATOM 1511 O O . SER A 1 191 ? 20.233 -12.083 -25.956 1.00 66.62 191 SER A O 1
ATOM 1513 N N . TYR A 1 192 ? 21.341 -11.409 -27.777 1.00 67.88 192 TYR A N 1
ATOM 1514 C CA . TYR A 1 192 ? 20.745 -10.079 -27.828 1.00 67.88 192 TYR A CA 1
ATOM 1515 C C . TYR A 1 192 ? 19.270 -10.105 -28.247 1.00 67.88 192 TYR A C 1
ATOM 1517 O O . TYR A 1 192 ? 18.435 -9.466 -27.610 1.00 67.88 192 TYR A O 1
ATOM 1525 N N . LEU A 1 193 ? 18.929 -10.884 -29.275 1.00 69.06 193 LEU A N 1
ATOM 1526 C CA . LEU A 1 193 ? 17.555 -11.091 -29.741 1.00 69.06 193 LEU A CA 1
ATOM 1527 C C . LEU A 1 193 ? 16.718 -11.842 -28.698 1.00 69.06 193 LEU A C 1
ATOM 1529 O O . LEU A 1 193 ? 15.565 -11.479 -28.456 1.00 69.06 193 LEU A O 1
ATOM 1533 N N . ALA A 1 194 ? 17.305 -12.826 -28.013 1.00 66.94 194 ALA A N 1
ATOM 1534 C CA . ALA A 1 194 ? 16.672 -13.474 -26.868 1.00 66.94 194 ALA A CA 1
ATOM 1535 C C . ALA A 1 194 ? 16.379 -12.459 -25.746 1.00 66.94 194 ALA A C 1
ATOM 1537 O O . ALA A 1 194 ? 15.275 -12.429 -25.211 1.00 66.94 194 ALA A O 1
ATOM 1538 N N . ARG A 1 195 ? 17.309 -11.545 -25.433 1.00 67.44 195 ARG A N 1
ATOM 1539 C CA . ARG A 1 195 ? 17.081 -10.468 -24.443 1.00 67.44 195 ARG A CA 1
ATOM 1540 C C . ARG A 1 195 ? 16.017 -9.455 -24.866 1.00 67.44 195 ARG A C 1
ATOM 1542 O O . ARG A 1 195 ? 15.381 -8.870 -23.996 1.00 67.44 195 ARG A O 1
ATOM 1549 N N . TRP A 1 196 ? 15.842 -9.237 -26.168 1.00 66.56 196 TRP A N 1
ATOM 1550 C CA . TRP A 1 196 ? 14.803 -8.362 -26.724 1.00 66.56 196 TRP A CA 1
ATOM 1551 C C . TRP A 1 196 ? 13.401 -8.968 -26.610 1.00 66.56 196 TRP A C 1
ATOM 1553 O O . TRP A 1 196 ? 12.420 -8.241 -26.495 1.00 66.56 196 TRP A O 1
ATOM 1563 N N . THR A 1 197 ? 13.309 -10.298 -26.649 1.00 66.31 197 THR A N 1
ATOM 1564 C CA . THR A 1 197 ? 12.036 -11.035 -26.614 1.00 66.31 197 THR A CA 1
ATOM 1565 C C . THR A 1 197 ? 11.647 -11.507 -25.214 1.00 66.31 197 THR A C 1
ATOM 1567 O O . THR A 1 197 ? 10.467 -11.741 -24.961 1.00 66.31 197 THR A O 1
ATOM 1570 N N . HIS A 1 198 ? 12.599 -11.601 -24.281 1.00 66.38 198 HIS A N 1
ATOM 1571 C CA . HIS A 1 198 ? 12.323 -11.951 -22.891 1.00 66.38 198 HIS A CA 1
ATOM 1572 C C . HIS A 1 198 ? 11.983 -10.724 -22.039 1.00 66.38 198 HIS A C 1
ATOM 1574 O O . HIS A 1 198 ? 12.851 -9.923 -21.688 1.00 66.38 198 HIS A O 1
ATOM 1580 N N . THR A 1 199 ? 10.716 -10.622 -21.634 1.00 68.56 199 THR A N 1
ATOM 1581 C CA . THR A 1 199 ? 10.297 -9.744 -20.537 1.00 68.56 199 THR A CA 1
ATOM 1582 C C . THR A 1 199 ? 10.948 -10.221 -19.241 1.00 68.56 199 THR A C 1
ATOM 1584 O O . THR A 1 199 ? 10.836 -11.392 -18.876 1.00 68.56 199 THR A O 1
ATOM 1587 N N . GLN A 1 200 ? 11.658 -9.324 -18.559 1.00 75.31 200 GLN A N 1
ATOM 1588 C CA . GLN A 1 200 ? 12.183 -9.599 -17.227 1.00 75.31 200 GLN A CA 1
ATOM 1589 C C . GLN A 1 200 ? 11.072 -9.377 -16.207 1.00 75.31 200 GLN A C 1
ATOM 1591 O O . GLN A 1 200 ? 10.317 -8.415 -16.324 1.00 75.31 200 GLN A O 1
ATOM 1596 N N . TYR A 1 201 ? 10.981 -10.269 -15.228 1.00 79.75 201 TYR A N 1
ATOM 1597 C CA . TYR A 1 201 ? 10.048 -10.162 -14.115 1.00 79.75 201 TYR A CA 1
ATOM 1598 C C . TYR A 1 201 ? 10.832 -10.170 -12.812 1.00 79.75 201 TYR A C 1
ATOM 1600 O O . TYR A 1 201 ? 11.801 -10.923 -12.674 1.00 79.75 201 TYR A O 1
ATOM 1608 N N . GLU A 1 202 ? 10.392 -9.356 -11.865 1.00 81.50 202 GLU A N 1
ATOM 1609 C CA . GLU A 1 202 ? 10.872 -9.369 -10.492 1.00 81.50 202 GLU A CA 1
ATOM 1610 C C . GLU A 1 202 ? 9.790 -9.925 -9.574 1.00 81.50 202 GLU A C 1
ATOM 1612 O O . GLU A 1 202 ? 8.595 -9.692 -9.778 1.00 81.50 202 GLU A O 1
ATOM 1617 N N . HIS A 1 203 ? 10.219 -10.698 -8.578 1.00 87.38 203 HIS A N 1
ATOM 1618 C CA . HIS A 1 203 ? 9.326 -11.207 -7.554 1.00 87.38 203 HIS A CA 1
ATOM 1619 C C . HIS A 1 203 ? 9.172 -10.153 -6.462 1.00 87.38 203 HIS A C 1
ATOM 1621 O O . HIS A 1 203 ? 10.091 -9.923 -5.678 1.00 87.38 203 HIS A O 1
ATOM 1627 N N . VAL A 1 204 ? 8.012 -9.509 -6.433 1.00 87.12 204 VAL A N 1
ATOM 1628 C CA . VAL A 1 204 ? 7.721 -8.390 -5.544 1.00 87.12 204 VAL A CA 1
ATOM 1629 C C . VAL A 1 204 ? 6.874 -8.877 -4.367 1.00 87.12 204 VAL A C 1
ATOM 1631 O O . VAL A 1 204 ? 5.781 -9.410 -4.595 1.00 87.12 204 VAL A O 1
ATOM 1634 N N . PRO A 1 205 ? 7.335 -8.716 -3.112 1.00 89.69 205 PRO A N 1
ATOM 1635 C CA . PRO A 1 205 ? 6.499 -8.968 -1.947 1.00 89.69 205 PRO A CA 1
ATOM 1636 C C . PRO A 1 205 ? 5.415 -7.889 -1.855 1.00 89.69 205 PRO A C 1
ATOM 1638 O O . PRO A 1 205 ? 5.709 -6.695 -1.885 1.00 89.69 205 PRO A O 1
ATOM 1641 N N . LEU A 1 206 ? 4.156 -8.312 -1.747 1.00 89.38 206 LEU A N 1
ATOM 1642 C CA . LEU A 1 206 ? 3.006 -7.414 -1.598 1.00 89.38 206 LEU A CA 1
ATOM 1643 C C . LEU A 1 206 ? 2.570 -7.245 -0.143 1.00 89.38 206 LEU A C 1
ATOM 1645 O O . LEU A 1 206 ? 1.798 -6.350 0.176 1.00 89.38 206 LEU A O 1
ATOM 1649 N N . LEU A 1 207 ? 3.077 -8.094 0.743 1.00 88.06 207 LEU A N 1
ATOM 1650 C CA . LEU A 1 207 ? 3.012 -7.884 2.178 1.00 88.06 207 LEU A CA 1
ATOM 1651 C C . LEU A 1 207 ? 4.405 -7.627 2.720 1.00 88.06 207 LEU A C 1
ATOM 1653 O O . LEU A 1 207 ? 5.398 -8.171 2.229 1.00 88.06 207 LEU A O 1
ATOM 1657 N N . ALA A 1 208 ? 4.457 -6.858 3.796 1.00 77.31 208 ALA A N 1
ATOM 1658 C CA . ALA A 1 208 ? 5.613 -6.874 4.665 1.00 77.31 208 ALA A CA 1
ATOM 1659 C C . ALA A 1 208 ? 5.730 -8.245 5.353 1.00 77.31 208 ALA A C 1
ATOM 1661 O O . ALA A 1 208 ? 4.729 -8.931 5.564 1.00 77.31 208 ALA A O 1
ATOM 1662 N N . ASN A 1 209 ? 6.958 -8.672 5.662 1.00 69.75 209 ASN A N 1
ATOM 1663 C CA . ASN A 1 209 ? 7.251 -10.012 6.181 1.00 69.75 209 ASN A CA 1
ATOM 1664 C C . ASN A 1 209 ? 6.348 -10.374 7.377 1.00 69.75 209 ASN A C 1
ATOM 1666 O O . ASN A 1 209 ? 6.581 -9.918 8.492 1.00 69.75 209 ASN A O 1
ATOM 1670 N N . ASN A 1 210 ? 5.344 -11.225 7.135 1.00 62.03 210 ASN A N 1
ATOM 1671 C CA . ASN A 1 210 ? 4.345 -11.675 8.113 1.00 62.03 210 ASN A CA 1
ATOM 1672 C C . ASN A 1 210 ? 3.472 -10.565 8.739 1.00 62.03 210 ASN A C 1
ATOM 1674 O O . ASN A 1 210 ? 2.910 -10.780 9.810 1.00 62.03 210 ASN A O 1
ATOM 1678 N N . ALA A 1 211 ? 3.329 -9.409 8.089 1.00 76.44 211 ALA A N 1
ATOM 1679 C CA . ALA A 1 211 ? 2.469 -8.321 8.552 1.00 76.44 211 ALA A CA 1
ATOM 1680 C C . ALA A 1 211 ? 1.336 -8.082 7.541 1.00 76.44 211 ALA A C 1
ATOM 1682 O O . ALA A 1 211 ? 1.515 -7.408 6.527 1.00 76.44 211 ALA A O 1
ATOM 1683 N N . GLY A 1 212 ? 0.183 -8.706 7.798 1.00 87.25 212 GLY A N 1
ATOM 1684 C CA . GLY A 1 212 ? -1.067 -8.420 7.091 1.00 87.25 212 GLY A CA 1
ATOM 1685 C C . GLY A 1 212 ? -1.788 -7.197 7.673 1.00 87.25 212 GLY A C 1
ATOM 1686 O O . GLY A 1 212 ? -1.346 -6.654 8.687 1.00 87.25 212 GLY A O 1
ATOM 1687 N N . PRO A 1 213 ? -2.906 -6.769 7.064 1.00 93.81 213 PRO A N 1
ATOM 1688 C CA . PRO A 1 213 ? -3.765 -5.733 7.627 1.00 93.81 213 PRO A CA 1
ATOM 1689 C C . PRO A 1 213 ? -4.243 -6.099 9.033 1.00 93.81 213 PRO A C 1
ATOM 1691 O O . PRO A 1 213 ? -4.690 -7.223 9.270 1.00 93.81 213 PRO A O 1
ATOM 1694 N N . VAL A 1 214 ? -4.188 -5.144 9.952 1.00 94.38 214 VAL A N 1
ATOM 1695 C CA . VAL A 1 214 ? -4.628 -5.297 11.339 1.00 94.38 214 VAL A CA 1
ATOM 1696 C C . VAL A 1 214 ? -5.881 -4.459 11.539 1.00 94.38 214 VAL A C 1
ATOM 1698 O O . VAL A 1 214 ? -5.841 -3.237 11.414 1.00 94.38 214 VAL A O 1
ATOM 1701 N N . VAL A 1 215 ? -6.999 -5.115 11.842 1.00 94.38 215 VAL A N 1
ATOM 1702 C CA . VAL A 1 215 ? -8.229 -4.432 12.257 1.00 94.38 215 VAL A CA 1
ATOM 1703 C C . VAL A 1 215 ? -8.161 -4.222 13.762 1.00 94.38 215 VAL A C 1
ATOM 1705 O O . VAL A 1 215 ? -7.793 -5.139 14.488 1.00 94.38 215 VAL A O 1
ATOM 1708 N N . PHE A 1 216 ? -8.500 -3.034 14.241 1.00 95.25 216 PHE A N 1
ATOM 1709 C CA . PHE A 1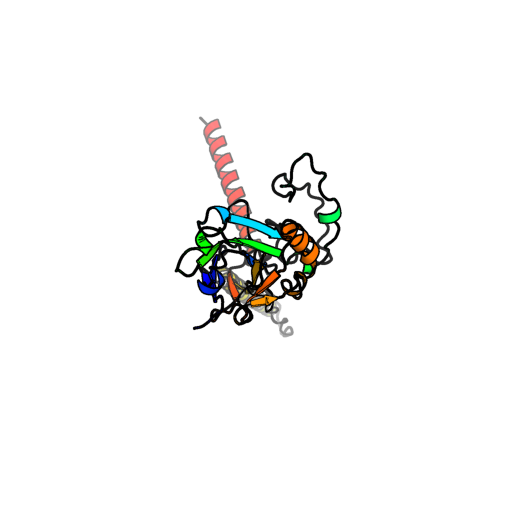 216 ? -8.551 -2.736 15.670 1.00 95.25 216 PHE A CA 1
ATOM 1710 C C . PHE A 1 216 ? -9.627 -1.685 15.950 1.00 95.25 216 PHE A C 1
ATOM 1712 O O . PHE A 1 216 ? -10.177 -1.088 15.029 1.00 95.25 216 PHE A O 1
ATOM 1719 N N . ALA A 1 217 ? -9.961 -1.465 17.213 1.00 94.62 217 ALA A N 1
ATOM 1720 C CA . ALA A 1 217 ? -10.987 -0.517 17.612 1.00 94.62 217 ALA A CA 1
ATOM 1721 C C . ALA A 1 217 ? -10.556 0.280 18.844 1.00 94.62 217 ALA A C 1
ATOM 1723 O O . ALA A 1 217 ? -9.910 -0.257 19.740 1.00 94.62 217 ALA A O 1
ATOM 1724 N N . SER A 1 218 ? -10.940 1.554 18.904 1.00 95.19 218 SER A N 1
ATOM 1725 C CA . SER A 1 218 ? -10.895 2.354 20.130 1.00 95.19 218 SER A CA 1
ATOM 1726 C C . SER A 1 218 ? -12.300 2.424 20.708 1.00 95.19 218 SER A C 1
ATOM 1728 O O . SER A 1 218 ? -13.215 2.904 20.040 1.00 95.19 218 SER A O 1
ATOM 1730 N N . CYS A 1 219 ? -12.488 1.913 21.923 1.00 93.56 219 CYS A N 1
ATOM 1731 C CA . CYS A 1 219 ? -13.817 1.693 22.488 1.00 93.56 219 CYS A CA 1
ATOM 1732 C C . CYS A 1 219 ? -13.976 2.373 23.844 1.00 93.56 219 CYS A C 1
ATOM 1734 O O . CYS A 1 219 ? -13.216 2.105 24.772 1.00 93.56 219 CYS A O 1
ATOM 1736 N N . SER A 1 220 ? -15.019 3.193 23.984 1.00 91.50 220 SER A N 1
ATOM 1737 C CA . SER A 1 220 ? -15.350 3.849 25.262 1.00 91.50 220 SER A CA 1
ATOM 1738 C C . SER A 1 220 ? -15.773 2.868 26.365 1.00 91.50 220 SER A C 1
ATOM 1740 O O . SER A 1 220 ? -15.648 3.167 27.552 1.00 91.50 220 SER A O 1
ATOM 1742 N N . GLU A 1 221 ? -16.247 1.684 25.974 1.00 90.19 221 GLU A N 1
ATOM 1743 C CA . GLU A 1 221 ? -16.570 0.560 26.849 1.00 90.19 221 GLU A CA 1
ATOM 1744 C C . GLU A 1 221 ? -15.918 -0.714 26.297 1.00 90.19 221 GLU A C 1
ATOM 1746 O O . GLU A 1 221 ? -15.821 -0.842 25.076 1.00 90.19 221 GLU A O 1
ATOM 1751 N N . PRO A 1 222 ? -15.500 -1.669 27.148 1.00 87.62 222 PRO A N 1
ATOM 1752 C CA . PRO A 1 222 ? -14.888 -2.903 26.674 1.00 87.62 222 PRO A CA 1
ATOM 1753 C C . PRO A 1 222 ? -15.834 -3.656 25.721 1.00 87.62 222 PRO A C 1
ATOM 1755 O O . PRO A 1 222 ? -16.981 -3.919 26.102 1.00 87.62 222 PRO A O 1
ATOM 1758 N N . PRO A 1 223 ? -15.383 -4.006 24.503 1.00 89.19 223 PRO A N 1
ATOM 1759 C CA . PRO A 1 223 ? -16.161 -4.824 23.579 1.00 89.19 223 PRO A CA 1
ATOM 1760 C C . PRO A 1 223 ? -16.242 -6.282 24.067 1.00 89.19 223 PRO A C 1
ATOM 1762 O O . PRO A 1 223 ? -15.703 -6.633 25.119 1.00 89.19 223 PRO A O 1
ATOM 1765 N N . ASP A 1 224 ? -16.940 -7.144 23.319 1.00 89.25 224 ASP A N 1
ATOM 1766 C CA . ASP A 1 224 ? -17.093 -8.561 23.678 1.00 89.25 224 ASP A CA 1
ATOM 1767 C C . ASP A 1 224 ? -15.716 -9.247 23.836 1.00 89.25 224 ASP A C 1
ATOM 1769 O O . ASP A 1 224 ? -15.001 -9.406 22.838 1.00 89.25 224 ASP A O 1
ATOM 1773 N N . PRO A 1 225 ? -15.344 -9.701 25.051 1.00 86.94 225 PRO A N 1
ATOM 1774 C CA . PRO A 1 225 ? -14.041 -10.307 25.313 1.00 86.94 225 PRO A CA 1
ATOM 1775 C C . PRO A 1 225 ? -13.867 -11.682 24.653 1.00 86.94 225 PRO A C 1
ATOM 1777 O O . PRO A 1 225 ? -12.774 -12.241 24.685 1.00 86.94 225 PRO A O 1
ATOM 1780 N N . MET A 1 226 ? -14.926 -12.271 24.083 1.00 87.00 226 MET A N 1
ATOM 1781 C CA . MET A 1 226 ? -14.814 -13.485 23.268 1.00 87.00 226 MET A CA 1
ATOM 1782 C C . MET A 1 226 ? -14.314 -13.208 21.847 1.00 87.00 226 MET A C 1
ATOM 1784 O O . MET A 1 226 ? -13.916 -14.145 21.155 1.00 87.00 226 MET A O 1
ATOM 1788 N N . ILE A 1 227 ? -14.360 -11.950 21.405 1.00 87.50 227 ILE A N 1
ATOM 1789 C CA . ILE A 1 227 ? -13.981 -11.525 20.053 1.00 87.50 227 ILE A CA 1
ATOM 1790 C C . ILE A 1 227 ? -12.747 -10.622 20.107 1.00 87.50 227 ILE A C 1
ATOM 1792 O O . ILE A 1 227 ? -11.890 -10.720 19.231 1.00 87.50 227 ILE A O 1
ATOM 1796 N N . TRP A 1 228 ? -12.639 -9.786 21.139 1.00 91.88 228 TRP A N 1
ATOM 1797 C CA . TRP A 1 228 ? -11.653 -8.718 21.247 1.00 91.88 228 TRP A CA 1
ATOM 1798 C C . TRP A 1 228 ? -10.732 -8.893 22.453 1.00 91.88 228 TRP A C 1
ATOM 1800 O O . TRP A 1 228 ? -11.161 -9.305 23.530 1.00 91.88 228 TRP A O 1
ATOM 1810 N N . GLU A 1 229 ? -9.477 -8.491 22.291 1.00 94.69 229 GLU A N 1
ATOM 1811 C CA . GLU A 1 229 ? -8.492 -8.381 23.364 1.00 94.69 229 GLU A CA 1
ATOM 1812 C C . GLU A 1 229 ? -7.899 -6.971 23.410 1.00 94.69 229 GLU A C 1
ATOM 1814 O O . GLU A 1 229 ? -7.746 -6.311 22.381 1.00 94.69 229 GLU A O 1
ATOM 1819 N N . GLU A 1 230 ? -7.603 -6.481 24.615 1.00 95.44 230 GLU A N 1
ATOM 1820 C CA . GLU A 1 230 ? -6.964 -5.177 24.798 1.00 95.44 230 GLU A CA 1
ATOM 1821 C C . GLU A 1 230 ? -5.541 -5.206 24.229 1.00 95.44 230 GLU A C 1
ATOM 1823 O O . GLU A 1 230 ? -4.790 -6.158 24.448 1.00 95.44 230 GLU A O 1
ATOM 1828 N N . THR A 1 231 ? -5.162 -4.155 23.507 1.00 95.12 231 THR A N 1
ATOM 1829 C CA . THR A 1 231 ? -3.872 -4.067 22.822 1.00 95.12 231 THR A CA 1
ATOM 1830 C C . THR A 1 231 ? -3.234 -2.696 22.998 1.00 95.12 231 THR A C 1
ATOM 1832 O O . THR A 1 231 ? -3.901 -1.692 23.243 1.00 95.12 231 THR A O 1
ATOM 1835 N N . ALA A 1 232 ? -1.910 -2.641 22.871 1.00 94.06 232 ALA A N 1
ATOM 1836 C CA . ALA A 1 232 ? -1.163 -1.390 22.853 1.00 94.06 232 ALA A CA 1
ATOM 1837 C C . ALA A 1 232 ? -0.806 -0.995 21.408 1.00 94.06 232 ALA A C 1
ATOM 1839 O O . ALA A 1 232 ? -0.509 -1.879 20.606 1.00 94.06 232 ALA A O 1
ATOM 1840 N N . PRO A 1 233 ? -0.687 0.306 21.073 1.00 92.50 233 PRO A N 1
ATOM 1841 C CA . PRO A 1 233 ? -0.281 0.744 19.730 1.00 92.50 233 PRO A CA 1
ATOM 1842 C C . PRO A 1 233 ? 1.011 0.085 19.220 1.00 92.50 233 PRO A C 1
ATOM 1844 O O . PRO A 1 233 ? 1.129 -0.255 18.047 1.00 92.50 233 PRO A O 1
ATOM 1847 N N . ALA A 1 234 ? 1.973 -0.165 20.115 1.00 91.94 234 ALA A N 1
ATOM 1848 C CA . ALA A 1 234 ? 3.234 -0.833 19.786 1.00 91.94 234 ALA A CA 1
ATOM 1849 C C . ALA A 1 234 ? 3.074 -2.301 19.355 1.00 91.94 234 ALA A C 1
ATOM 1851 O O . ALA A 1 234 ? 3.982 -2.847 18.742 1.00 91.94 234 ALA A O 1
ATOM 1852 N N . GLN A 1 235 ? 1.953 -2.944 19.686 1.00 92.38 235 GLN A N 1
ATOM 1853 C CA . GLN A 1 235 ? 1.636 -4.306 19.25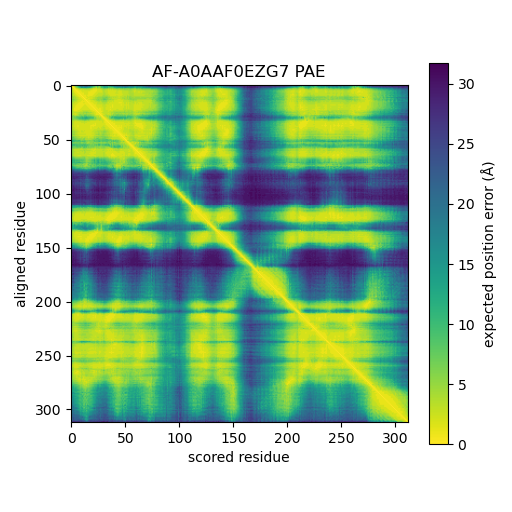5 1.00 92.38 235 GLN A CA 1
ATOM 1854 C C . GLN A 1 235 ? 0.951 -4.333 17.886 1.00 92.38 235 GLN A C 1
ATOM 1856 O O . GLN A 1 235 ? 0.917 -5.389 17.274 1.00 92.38 235 GLN A O 1
ATOM 1861 N N . LEU A 1 236 ? 0.440 -3.202 17.388 1.00 92.12 236 LEU A N 1
ATOM 1862 C CA . LEU A 1 236 ? -0.151 -3.104 16.047 1.00 92.12 236 LEU A CA 1
ATOM 1863 C C . LEU A 1 236 ? 0.924 -2.991 14.950 1.00 92.12 236 LEU A C 1
ATOM 1865 O O . LEU A 1 236 ? 0.667 -3.288 13.786 1.00 92.12 236 LEU A O 1
ATOM 1869 N N . LEU A 1 237 ? 2.134 -2.558 15.320 1.00 90.06 237 LEU A N 1
ATOM 1870 C CA . LEU A 1 237 ? 3.288 -2.424 14.434 1.00 90.06 237 LEU A CA 1
ATOM 1871 C C . LEU A 1 237 ? 4.325 -3.500 14.768 1.00 90.06 237 LEU A C 1
ATOM 1873 O O . LEU A 1 237 ? 4.763 -3.630 15.910 1.00 90.06 237 LEU A O 1
ATOM 1877 N N . HIS A 1 238 ? 4.769 -4.250 13.764 1.00 82.12 238 HIS A N 1
ATOM 1878 C CA . HIS A 1 238 ? 5.742 -5.328 13.943 1.00 82.12 238 HIS A CA 1
ATOM 1879 C C . HIS A 1 238 ? 6.976 -5.140 13.063 1.00 82.12 238 HIS A C 1
ATOM 1881 O O . HIS A 1 238 ? 6.908 -4.546 11.988 1.00 82.12 238 HIS A O 1
ATOM 1887 N N . GLY A 1 239 ? 8.104 -5.698 13.513 1.00 85.75 239 GLY A N 1
ATOM 1888 C CA . GLY A 1 239 ? 9.334 -5.800 12.727 1.00 85.75 239 GLY A CA 1
ATOM 1889 C C . GLY A 1 239 ? 9.798 -4.457 12.161 1.00 85.75 239 GLY A C 1
ATOM 1890 O O . GLY A 1 239 ? 10.058 -3.516 12.908 1.00 85.75 239 GLY A O 1
ATOM 1891 N N . GLU A 1 240 ? 9.881 -4.384 10.834 1.00 87.94 240 GLU A N 1
ATOM 1892 C CA . GLU A 1 240 ? 10.385 -3.225 10.089 1.00 87.94 240 GLU A CA 1
ATOM 1893 C C . GLU A 1 240 ? 9.494 -1.973 10.223 1.00 87.94 240 GLU A C 1
ATOM 1895 O O . GLU A 1 240 ? 9.978 -0.863 10.017 1.00 87.94 240 GLU A O 1
ATOM 1900 N N . HIS A 1 241 ? 8.229 -2.105 10.646 1.00 91.00 241 HIS A N 1
ATOM 1901 C CA . HIS A 1 241 ? 7.287 -0.987 10.838 1.00 91.00 241 HIS A CA 1
ATOM 1902 C C . HIS A 1 241 ? 7.335 -0.357 12.234 1.00 91.00 241 HIS A C 1
ATOM 1904 O O . HIS A 1 241 ? 6.656 0.639 12.477 1.00 91.00 241 HIS A O 1
ATOM 1910 N N . ALA A 1 242 ? 8.130 -0.894 13.167 1.00 89.50 242 ALA A N 1
ATOM 1911 C CA . ALA A 1 242 ? 8.180 -0.404 14.551 1.00 89.50 242 ALA A CA 1
ATOM 1912 C C . ALA A 1 242 ? 8.568 1.086 14.663 1.00 89.50 242 ALA A C 1
ATOM 1914 O O . ALA A 1 242 ? 8.175 1.767 15.611 1.00 89.50 242 ALA A O 1
ATOM 1915 N N . HIS A 1 243 ? 9.306 1.608 13.680 1.00 87.75 243 HIS A N 1
ATOM 1916 C CA . HIS A 1 243 ? 9.701 3.015 13.612 1.00 87.75 243 HIS A CA 1
ATOM 1917 C C . HIS A 1 243 ? 8.509 3.979 13.428 1.00 87.75 243 HIS A C 1
ATOM 1919 O O . HIS A 1 243 ? 8.619 5.148 13.788 1.00 87.75 243 HIS A O 1
ATOM 1925 N N . LEU A 1 244 ? 7.355 3.492 12.954 1.00 90.69 244 LEU A N 1
ATOM 1926 C CA . LEU A 1 244 ? 6.137 4.287 12.741 1.00 90.69 244 LEU A CA 1
ATOM 1927 C C . LEU A 1 244 ? 5.331 4.528 14.027 1.00 90.69 244 LEU A C 1
ATOM 1929 O O . LEU A 1 244 ? 4.303 5.200 13.993 1.00 90.69 244 LEU A O 1
ATOM 1933 N N . LEU A 1 245 ? 5.767 4.002 15.178 1.00 91.94 245 LEU A N 1
ATOM 1934 C CA . LEU A 1 245 ? 5.005 4.067 16.430 1.00 91.94 245 LEU A CA 1
ATOM 1935 C C . LEU A 1 245 ? 4.693 5.502 16.874 1.00 91.94 245 LEU A C 1
ATOM 1937 O O . LEU A 1 245 ? 3.601 5.772 17.370 1.00 91.94 245 LEU A O 1
ATOM 1941 N N . ALA A 1 246 ? 5.637 6.430 16.706 1.00 89.62 246 ALA A N 1
ATOM 1942 C CA . ALA A 1 246 ? 5.413 7.830 17.057 1.00 89.62 246 ALA A CA 1
ATOM 1943 C C . ALA A 1 246 ? 4.323 8.469 16.181 1.00 89.62 246 ALA A C 1
ATOM 1945 O O . ALA A 1 246 ? 3.485 9.212 16.688 1.00 89.62 246 ALA A O 1
ATOM 1946 N N . GLU A 1 247 ? 4.308 8.142 14.888 1.00 90.25 247 GLU A N 1
ATOM 1947 C CA . GLU A 1 247 ? 3.302 8.628 13.943 1.00 90.25 247 GLU A CA 1
ATOM 1948 C C . GLU A 1 247 ? 1.936 8.000 14.210 1.00 90.25 247 GLU A C 1
ATOM 1950 O O . GLU A 1 247 ? 0.948 8.724 14.268 1.00 90.25 247 GLU A O 1
ATOM 1955 N N . LEU A 1 248 ? 1.885 6.691 14.485 1.00 93.25 248 LEU A N 1
ATOM 1956 C CA . LEU A 1 248 ? 0.652 6.004 14.870 1.00 93.25 248 LEU A CA 1
ATOM 1957 C C . LEU A 1 248 ? 0.049 6.603 16.150 1.00 93.25 248 LEU A C 1
ATOM 1959 O O . LEU A 1 248 ? -1.145 6.881 16.197 1.00 93.25 248 LEU A O 1
ATOM 1963 N N . ASN A 1 249 ? 0.867 6.866 17.173 1.00 92.06 249 ASN A N 1
ATOM 1964 C CA . ASN A 1 249 ? 0.400 7.532 18.393 1.00 92.06 249 ASN A CA 1
ATOM 1965 C C . ASN A 1 249 ? -0.095 8.960 18.124 1.00 92.06 249 ASN A C 1
ATOM 1967 O O . ASN A 1 249 ? -1.039 9.407 18.767 1.00 92.06 249 ASN A O 1
ATOM 1971 N N . GLY A 1 250 ? 0.531 9.678 17.186 1.00 89.75 250 GLY A N 1
ATOM 1972 C CA . GLY A 1 250 ? 0.080 11.001 16.754 1.00 89.75 250 GLY A CA 1
ATOM 1973 C C . GLY A 1 250 ? -1.266 10.954 16.029 1.00 89.75 250 GLY A C 1
ATOM 1974 O O . GLY A 1 250 ? -2.147 11.754 16.337 1.00 89.75 250 GLY A O 1
ATOM 1975 N N . ALA A 1 251 ? -1.444 9.991 15.123 1.00 90.12 251 ALA A N 1
ATOM 1976 C CA . ALA A 1 251 ? -2.691 9.757 14.395 1.00 90.12 251 ALA A CA 1
ATOM 1977 C C . ALA A 1 251 ? -3.844 9.373 15.337 1.00 90.12 251 ALA A C 1
ATOM 1979 O O . ALA A 1 251 ? -4.974 9.825 15.173 1.00 90.12 251 ALA A O 1
ATOM 1980 N N . LEU A 1 252 ? -3.539 8.594 16.377 1.00 92.69 252 LEU A N 1
ATOM 1981 C CA . LEU A 1 252 ? -4.495 8.166 17.397 1.00 92.69 252 LEU A CA 1
ATOM 1982 C C . LEU A 1 252 ? -4.612 9.142 18.578 1.00 92.69 252 LEU A C 1
ATOM 1984 O O . LEU A 1 252 ? -5.301 8.834 19.545 1.00 92.69 252 LEU A O 1
ATOM 1988 N N . ALA A 1 253 ? -3.985 10.322 18.540 1.00 89.44 253 ALA A N 1
ATOM 1989 C CA . ALA A 1 253 ? -3.942 11.229 19.694 1.00 89.44 253 ALA A CA 1
ATOM 1990 C C . ALA A 1 253 ? -5.326 11.748 20.130 1.00 89.44 253 ALA A C 1
ATOM 1992 O O . ALA A 1 253 ? -5.513 12.135 21.284 1.00 89.44 253 ALA A O 1
ATOM 1993 N N . THR A 1 254 ? -6.301 11.765 19.218 1.00 86.56 254 THR A N 1
ATOM 1994 C CA . THR A 1 254 ? -7.699 12.121 19.508 1.00 86.56 254 THR A CA 1
ATOM 1995 C C . THR A 1 254 ? -8.477 10.978 20.165 1.00 86.56 254 THR A C 1
ATOM 1997 O O . THR A 1 254 ? -9.519 11.220 20.777 1.00 86.56 254 THR A O 1
ATOM 2000 N N . GLN A 1 255 ? -7.962 9.748 20.089 1.00 89.44 255 GLN A N 1
ATOM 2001 C CA . GLN A 1 255 ? -8.558 8.558 20.678 1.00 89.44 255 GLN A CA 1
ATOM 2002 C C . GLN A 1 255 ? -8.113 8.438 22.138 1.00 89.44 255 GLN A C 1
ATOM 2004 O O . GLN A 1 255 ? -6.991 8.055 22.454 1.00 89.44 255 GLN A O 1
ATOM 2009 N N . THR A 1 256 ? -9.008 8.793 23.057 1.00 86.00 256 THR A N 1
ATOM 2010 C CA . THR A 1 256 ? -8.739 8.750 24.506 1.00 86.00 256 THR A CA 1
ATOM 2011 C C . THR A 1 256 ? -9.112 7.418 25.151 1.00 86.00 256 THR A C 1
ATOM 2013 O O . THR A 1 256 ? -8.852 7.211 26.337 1.00 86.00 256 THR A O 1
ATOM 2016 N N . SER A 1 257 ? -9.737 6.525 24.384 1.00 92.56 257 SER A N 1
ATOM 2017 C CA . SER A 1 257 ? -10.224 5.237 24.865 1.00 92.56 257 SER A CA 1
ATOM 2018 C C . SER A 1 257 ? -9.208 4.114 24.616 1.00 92.56 257 SER A C 1
ATOM 2020 O O . SER A 1 257 ? -8.413 4.218 23.676 1.00 92.56 257 SER A O 1
ATOM 2022 N N . PRO A 1 258 ? -9.227 3.032 25.421 1.00 94.62 258 PRO A N 1
ATOM 2023 C CA . PRO A 1 258 ? -8.364 1.873 25.206 1.00 94.62 258 PRO A CA 1
ATOM 2024 C C . PRO A 1 258 ? -8.542 1.268 23.811 1.00 94.62 258 PRO A C 1
ATOM 2026 O O . PRO A 1 258 ? -9.619 1.359 23.210 1.00 94.62 258 PRO A O 1
ATOM 2029 N N . LEU A 1 259 ? -7.473 0.647 23.310 1.00 96.06 259 LEU A N 1
ATOM 2030 C CA . LEU A 1 259 ? -7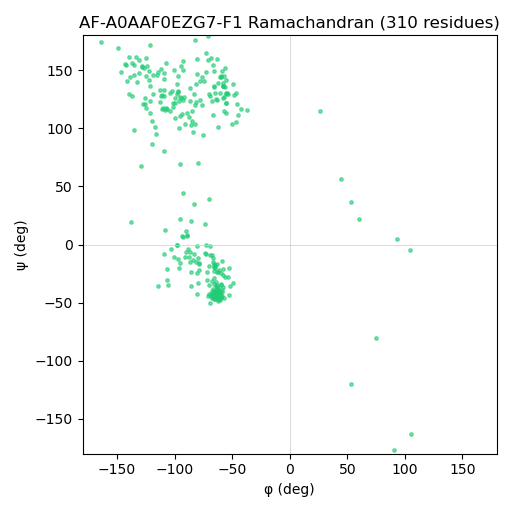.474 -0.034 22.022 1.00 96.06 259 LEU A CA 1
ATOM 2031 C C . LEU A 1 259 ? -7.711 -1.528 22.202 1.00 96.06 259 LEU A C 1
ATOM 2033 O O . LEU A 1 259 ? -7.213 -2.147 23.142 1.00 96.06 259 LEU A O 1
ATOM 2037 N N . TYR A 1 260 ? -8.425 -2.103 21.246 1.00 95.56 260 TYR A N 1
ATOM 2038 C CA . TYR A 1 260 ? -8.749 -3.516 21.193 1.00 95.56 260 TYR A CA 1
ATOM 2039 C C . TYR A 1 260 ? -8.466 -4.061 19.798 1.00 95.56 260 TYR A C 1
ATOM 2041 O O . TYR A 1 260 ? -8.774 -3.408 18.807 1.00 95.56 260 TYR A O 1
ATOM 2049 N N . THR A 1 261 ? -7.918 -5.267 19.707 1.00 94.19 261 THR A N 1
ATOM 2050 C CA . THR A 1 261 ? -7.765 -6.014 18.450 1.00 94.19 261 THR A CA 1
ATOM 2051 C C . THR A 1 261 ? -8.637 -7.268 18.498 1.00 94.19 261 THR A C 1
ATOM 2053 O O . THR A 1 261 ? -8.840 -7.814 19.586 1.00 94.19 261 THR A O 1
ATOM 2056 N N . PRO A 1 262 ? -9.176 -7.760 17.370 1.00 91.94 262 PRO A N 1
ATOM 2057 C CA . PRO A 1 262 ? -9.764 -9.086 17.325 1.00 91.94 262 PRO A CA 1
ATOM 2058 C C . PRO A 1 262 ? -8.726 -10.133 17.744 1.00 91.94 262 PRO A C 1
ATOM 2060 O O . PRO A 1 262 ? -7.573 -10.071 17.315 1.00 91.94 262 PRO A O 1
ATOM 2063 N N . ILE A 1 263 ? -9.145 -11.119 18.539 1.00 89.62 263 ILE A N 1
ATOM 2064 C CA . ILE A 1 263 ? -8.289 -12.226 19.009 1.00 89.62 263 ILE A CA 1
ATOM 2065 C C . ILE A 1 263 ? -7.729 -13.017 17.823 1.00 89.62 263 ILE A C 1
ATOM 2067 O O . ILE A 1 263 ? -6.617 -13.547 17.847 1.00 89.62 263 ILE A O 1
ATOM 2071 N N . ALA A 1 264 ? -8.534 -13.144 16.771 1.00 87.94 264 ALA A N 1
ATOM 2072 C CA . ALA A 1 264 ? -8.169 -13.884 15.587 1.00 87.94 264 ALA A CA 1
ATOM 2073 C C . ALA A 1 264 ? -7.606 -12.920 14.533 1.00 87.94 264 ALA A C 1
ATOM 2075 O O . ALA A 1 264 ? -8.335 -12.115 13.954 1.00 87.94 264 ALA A O 1
ATOM 2076 N N . ALA A 1 265 ? -6.299 -13.026 14.285 1.00 87.12 265 ALA A N 1
ATOM 2077 C CA . ALA A 1 265 ? -5.607 -12.206 13.299 1.00 87.12 265 ALA A CA 1
ATOM 2078 C C . ALA A 1 265 ? -6.196 -12.371 11.889 1.00 87.12 265 ALA A C 1
ATOM 2080 O O . ALA A 1 265 ? -6.668 -13.452 11.509 1.00 87.12 265 ALA A O 1
ATOM 2081 N N . SER A 1 266 ? -6.107 -11.298 11.101 1.00 89.62 266 SER A N 1
ATOM 2082 C CA . SER A 1 266 ? -6.502 -11.306 9.697 1.00 89.62 266 SER A CA 1
ATOM 2083 C C . SER A 1 266 ? -5.735 -12.370 8.914 1.00 89.62 266 SER A C 1
ATOM 2085 O O . SER A 1 266 ? -4.551 -12.609 9.167 1.00 89.62 266 SER A O 1
ATOM 2087 N N . TYR A 1 267 ? -6.377 -12.990 7.927 1.00 91.50 267 TYR A N 1
ATOM 2088 C CA . TYR A 1 267 ? -5.759 -14.057 7.141 1.00 91.50 267 TYR A CA 1
ATOM 2089 C C . TYR A 1 267 ? -5.978 -13.893 5.638 1.00 91.50 267 TYR A C 1
ATOM 2091 O O . TYR A 1 267 ? -6.875 -13.191 5.172 1.00 91.50 267 TYR A O 1
ATOM 2099 N N . THR A 1 268 ? -5.141 -14.584 4.871 1.00 91.25 268 THR A N 1
ATOM 2100 C CA . THR A 1 268 ? -5.286 -14.716 3.426 1.00 91.25 268 THR A CA 1
ATOM 2101 C C . THR A 1 268 ? -4.917 -16.130 3.001 1.00 91.25 268 THR A C 1
ATOM 2103 O O . THR A 1 268 ? -3.962 -16.708 3.518 1.00 91.25 268 THR A O 1
ATOM 2106 N N . ASP A 1 269 ? -5.671 -16.672 2.047 1.00 87.25 269 ASP A N 1
ATOM 2107 C CA . ASP A 1 269 ? -5.327 -17.911 1.337 1.00 87.25 269 ASP A CA 1
ATOM 2108 C C . ASP A 1 269 ? -4.661 -17.606 -0.018 1.00 87.25 269 ASP A C 1
ATOM 2110 O O . ASP A 1 269 ? -4.320 -18.509 -0.787 1.00 87.25 269 ASP A O 1
ATOM 2114 N N . GLU A 1 270 ? -4.507 -16.320 -0.350 1.00 87.69 270 GLU A N 1
ATOM 2115 C CA . GLU A 1 270 ? -3.964 -15.876 -1.623 1.00 87.69 270 GLU A CA 1
ATOM 2116 C C . GLU A 1 270 ? -2.449 -15.659 -1.547 1.00 87.69 270 GLU A C 1
ATOM 2118 O O . GLU A 1 270 ? -1.913 -15.265 -0.512 1.00 87.69 270 GLU A O 1
ATOM 2123 N N . PRO A 1 271 ? -1.726 -15.859 -2.663 1.00 86.62 271 PRO A N 1
ATOM 2124 C CA . PRO A 1 271 ? -0.317 -15.507 -2.717 1.00 86.62 271 PRO A CA 1
ATOM 2125 C C . PRO A 1 271 ? -0.095 -14.011 -2.469 1.00 86.62 271 PRO A C 1
ATOM 2127 O O . PRO A 1 271 ? -0.684 -13.162 -3.143 1.00 86.62 271 PRO A O 1
ATOM 2130 N N . THR A 1 272 ? 0.827 -13.720 -1.556 1.00 88.00 272 THR A N 1
ATOM 2131 C CA . THR A 1 272 ? 1.189 -12.384 -1.054 1.00 88.00 272 THR A CA 1
ATOM 2132 C C . THR A 1 272 ? 2.390 -11.787 -1.788 1.00 88.00 272 THR A C 1
ATOM 2134 O O . THR A 1 272 ? 3.079 -10.897 -1.288 1.00 88.00 272 THR A O 1
ATOM 2137 N N . SER A 1 273 ? 2.649 -12.282 -2.996 1.00 90.19 273 SER A N 1
ATOM 2138 C CA . SER A 1 273 ? 3.702 -11.812 -3.884 1.00 90.19 273 SER A CA 1
ATOM 2139 C C . SER A 1 273 ? 3.259 -11.838 -5.345 1.00 90.19 273 SER A C 1
ATOM 2141 O O . SER A 1 273 ? 2.356 -12.582 -5.754 1.00 90.19 273 SER A O 1
ATOM 2143 N N . ALA A 1 274 ? 3.901 -10.999 -6.150 1.00 89.75 274 ALA A N 1
ATOM 2144 C CA . ALA A 1 274 ? 3.629 -10.843 -7.569 1.00 89.75 274 ALA A CA 1
ATOM 2145 C C . ALA A 1 274 ? 4.889 -11.010 -8.405 1.00 89.75 274 ALA A C 1
ATOM 2147 O O . ALA A 1 274 ? 5.984 -10.676 -7.973 1.00 89.75 274 ALA A O 1
ATOM 2148 N N . GLU A 1 275 ? 4.712 -11.461 -9.642 1.00 88.38 275 GLU A N 1
ATOM 2149 C CA . GLU A 1 275 ? 5.706 -11.244 -10.688 1.00 88.38 275 GLU A CA 1
ATOM 2150 C C . GLU A 1 275 ? 5.314 -9.970 -11.428 1.00 88.38 275 GLU A C 1
ATOM 2152 O O . GLU A 1 275 ? 4.270 -9.933 -12.088 1.00 88.38 275 GLU A O 1
ATOM 2157 N N . VAL A 1 276 ? 6.130 -8.930 -11.283 1.00 83.38 276 VAL A N 1
ATOM 2158 C CA . VAL A 1 276 ? 5.923 -7.630 -11.926 1.00 83.38 276 VAL A CA 1
ATOM 2159 C C . VAL A 1 276 ? 6.986 -7.480 -13.011 1.00 83.38 276 VAL A C 1
ATOM 2161 O O . VAL A 1 276 ? 8.148 -7.810 -12.760 1.00 83.38 276 VAL A O 1
ATOM 2164 N N . PRO A 1 277 ? 6.629 -7.064 -14.240 1.00 79.62 277 PRO A N 1
ATOM 2165 C CA . PRO A 1 277 ? 7.633 -6.838 -15.272 1.00 79.62 277 PRO A CA 1
ATOM 2166 C C . PRO A 1 277 ? 8.622 -5.761 -14.808 1.00 79.62 277 PRO A C 1
ATOM 2168 O O . PRO A 1 277 ? 8.216 -4.821 -14.144 1.00 79.62 277 PRO A O 1
ATOM 2171 N N . ILE A 1 278 ? 9.898 -5.866 -15.171 1.00 76.44 278 ILE A N 1
ATOM 2172 C CA . ILE A 1 278 ? 10.917 -4.845 -14.887 1.00 76.44 278 ILE A CA 1
ATOM 2173 C C . ILE A 1 278 ? 11.711 -4.493 -16.146 1.00 76.44 278 ILE A C 1
ATOM 2175 O O . ILE A 1 278 ? 11.751 -5.249 -17.123 1.00 76.44 278 ILE A O 1
ATOM 2179 N N . GLY A 1 279 ? 12.337 -3.316 -16.134 1.00 70.62 279 GLY A N 1
ATOM 2180 C CA . GLY A 1 279 ? 13.180 -2.855 -17.233 1.00 70.62 279 GLY A CA 1
ATOM 2181 C C . GLY A 1 279 ? 14.429 -3.724 -17.398 1.00 70.62 279 GLY A C 1
ATOM 2182 O O . GLY A 1 279 ? 15.122 -4.022 -16.431 1.00 70.62 279 GLY A O 1
ATOM 2183 N N . ASN A 1 280 ? 14.757 -4.081 -18.641 1.00 75.06 280 ASN A N 1
ATOM 2184 C CA . ASN A 1 280 ? 15.988 -4.801 -18.960 1.00 75.06 280 ASN A CA 1
ATOM 2185 C C . ASN A 1 280 ? 17.115 -3.812 -19.287 1.00 75.06 280 ASN A C 1
ATOM 2187 O O . ASN A 1 280 ? 17.167 -3.265 -20.394 1.00 75.06 280 ASN A O 1
ATOM 2191 N N . ALA A 1 281 ? 18.049 -3.610 -18.353 1.00 69.19 281 ALA A N 1
ATOM 2192 C CA . ALA A 1 281 ? 19.148 -2.657 -18.534 1.00 69.19 281 ALA A CA 1
ATOM 2193 C C . ALA A 1 281 ? 20.075 -3.026 -19.708 1.00 69.19 281 ALA A C 1
ATOM 2195 O O . ALA A 1 281 ? 20.691 -2.149 -20.313 1.00 69.19 281 ALA A O 1
ATOM 2196 N N . ALA A 1 282 ? 20.128 -4.303 -20.111 1.00 68.06 282 ALA A N 1
ATOM 2197 C CA . ALA A 1 282 ? 20.918 -4.731 -21.267 1.00 68.06 282 ALA A CA 1
ATOM 2198 C C . ALA A 1 282 ? 20.403 -4.156 -22.602 1.00 68.06 282 ALA A C 1
ATOM 2200 O O . ALA A 1 282 ? 21.130 -4.169 -23.597 1.00 68.06 282 ALA A O 1
ATOM 2201 N N . LEU A 1 283 ? 19.166 -3.647 -22.639 1.00 71.75 283 LEU A N 1
ATOM 2202 C CA . LEU A 1 283 ? 18.586 -3.004 -23.820 1.00 71.75 283 LEU A CA 1
ATOM 2203 C C . LEU A 1 283 ? 18.969 -1.530 -23.955 1.00 71.75 283 LEU A C 1
ATOM 2205 O O . LEU A 1 283 ? 18.801 -0.958 -25.034 1.00 71.75 283 LEU A O 1
ATOM 2209 N N . TYR A 1 284 ? 19.527 -0.924 -22.906 1.00 70.69 284 TYR A N 1
ATOM 2210 C CA . TYR A 1 284 ? 19.873 0.494 -22.890 1.00 70.69 284 TYR A CA 1
ATOM 2211 C C . TYR A 1 284 ? 20.748 0.930 -24.087 1.00 70.69 284 TYR A C 1
ATOM 2213 O O . TYR A 1 284 ? 20.396 1.917 -24.738 1.00 70.69 284 TYR A O 1
ATOM 2221 N N . PRO A 1 285 ? 21.797 0.184 -24.504 1.00 71.31 285 PRO A N 1
ATOM 2222 C CA . PRO A 1 285 ? 22.588 0.556 -25.679 1.00 71.31 285 PRO A CA 1
ATOM 2223 C C . PRO A 1 285 ? 21.800 0.548 -27.000 1.00 71.31 285 PRO A C 1
ATOM 2225 O O . PRO A 1 285 ? 22.031 1.420 -27.838 1.00 71.31 285 PRO A O 1
ATOM 2228 N N . ALA A 1 286 ? 20.853 -0.386 -27.202 1.00 75.12 286 ALA A N 1
ATOM 2229 C CA . ALA A 1 286 ? 19.986 -0.359 -28.393 1.00 75.12 286 ALA A CA 1
ATOM 2230 C C . ALA A 1 286 ? 19.091 0.861 -28.380 1.00 75.12 286 ALA A C 1
ATOM 2232 O O . ALA A 1 286 ? 18.953 1.523 -29.404 1.00 75.12 286 ALA A O 1
ATOM 2233 N N . VAL A 1 287 ? 18.458 1.125 -27.235 1.00 75.50 287 VAL A N 1
ATOM 2234 C CA . VAL A 1 287 ? 17.541 2.254 -27.093 1.00 75.50 287 VAL A CA 1
ATOM 2235 C C . VAL A 1 287 ? 18.284 3.551 -27.404 1.00 75.50 287 VAL A C 1
ATOM 2237 O O . VAL A 1 287 ? 17.795 4.345 -28.207 1.00 75.50 287 VAL A O 1
ATOM 2240 N N . LEU A 1 288 ? 19.502 3.728 -26.883 1.00 74.19 288 LEU A N 1
ATOM 2241 C CA . LEU A 1 288 ? 20.350 4.878 -27.203 1.00 74.19 288 LEU A CA 1
ATOM 2242 C C . LEU A 1 288 ? 20.706 4.959 -28.691 1.00 74.19 288 LEU A C 1
ATOM 2244 O O . LEU A 1 288 ? 20.569 6.024 -29.293 1.00 74.19 288 LEU A O 1
ATOM 2248 N N . LEU A 1 289 ? 21.133 3.850 -29.302 1.00 80.25 289 LEU A N 1
ATOM 2249 C CA . LEU A 1 289 ? 21.499 3.819 -30.719 1.00 80.25 289 LEU A CA 1
ATOM 2250 C C . LEU A 1 289 ? 20.303 4.158 -31.619 1.00 80.25 289 LEU A C 1
ATOM 2252 O O . LEU A 1 289 ? 20.419 4.990 -32.516 1.00 80.25 289 LEU A O 1
ATOM 2256 N N . MET A 1 290 ? 19.146 3.548 -31.365 1.00 77.44 290 MET A N 1
ATOM 2257 C CA . MET A 1 290 ? 17.911 3.807 -32.105 1.00 77.44 290 MET A CA 1
ATOM 2258 C C . MET A 1 290 ? 17.445 5.251 -31.931 1.00 77.44 290 MET A C 1
ATOM 2260 O O . MET A 1 290 ? 17.068 5.893 -32.911 1.00 77.44 290 MET A O 1
ATOM 2264 N N . THR A 1 291 ? 17.534 5.789 -30.713 1.00 78.44 291 THR A N 1
ATOM 2265 C CA . THR A 1 291 ? 17.219 7.196 -30.432 1.00 78.44 291 THR A CA 1
ATOM 2266 C C . THR A 1 291 ? 18.153 8.127 -31.205 1.00 78.44 291 THR A C 1
ATOM 2268 O O . THR A 1 291 ? 17.686 9.050 -31.869 1.00 78.44 291 THR A O 1
ATOM 2271 N N . LEU A 1 292 ? 19.462 7.853 -31.217 1.00 87.00 292 LEU A N 1
ATOM 2272 C CA . LEU A 1 292 ? 20.432 8.624 -31.997 1.00 87.00 292 LEU A CA 1
ATOM 2273 C C . LEU A 1 292 ? 20.119 8.574 -33.500 1.00 87.00 292 LEU A C 1
ATOM 2275 O O . LEU A 1 292 ? 20.104 9.612 -34.160 1.00 87.00 292 LEU A O 1
ATOM 2279 N N . LEU A 1 293 ? 19.828 7.390 -34.046 1.00 87.50 293 LEU A N 1
ATOM 2280 C CA . LEU A 1 293 ? 19.456 7.228 -35.455 1.00 87.50 293 LEU A CA 1
ATOM 2281 C C . LEU A 1 293 ? 18.179 8.002 -35.802 1.00 87.50 293 LEU A C 1
ATOM 2283 O O . LEU A 1 293 ? 18.132 8.665 -36.840 1.00 87.50 293 LEU A O 1
ATOM 2287 N N . ALA A 1 294 ? 17.170 7.967 -34.929 1.00 88.38 294 ALA A N 1
ATOM 2288 C CA . ALA A 1 294 ? 15.935 8.725 -35.098 1.00 88.38 294 ALA A CA 1
ATOM 2289 C C . ALA A 1 294 ? 16.198 10.240 -35.105 1.00 88.38 294 ALA A C 1
ATOM 2291 O O . ALA A 1 294 ? 15.721 10.940 -36.001 1.00 88.38 294 ALA A O 1
ATOM 2292 N N . VAL A 1 295 ? 17.020 10.740 -34.175 1.00 86.75 295 VAL A N 1
ATOM 2293 C CA . VAL A 1 295 ? 17.427 12.154 -34.118 1.00 86.75 295 VAL A CA 1
ATOM 2294 C C . VAL A 1 295 ? 18.176 12.562 -35.388 1.00 86.75 295 VAL A C 1
ATOM 2296 O O . VAL A 1 295 ? 17.873 13.601 -35.980 1.00 86.75 295 VAL A O 1
ATOM 2299 N N . LEU A 1 296 ? 19.116 11.740 -35.863 1.00 89.56 296 LEU A N 1
ATOM 2300 C CA . LEU A 1 296 ? 19.857 11.999 -37.101 1.00 89.56 296 LEU A CA 1
ATOM 2301 C C . LEU A 1 296 ? 18.932 12.030 -38.324 1.00 89.56 296 LEU A C 1
ATOM 2303 O O . LEU A 1 296 ? 19.060 12.914 -39.177 1.00 89.56 296 LEU A O 1
ATOM 2307 N N . PHE A 1 297 ? 17.978 11.100 -38.405 1.00 91.19 297 PHE A N 1
ATOM 2308 C CA . PHE A 1 297 ? 17.004 11.055 -39.492 1.00 91.19 297 PHE A CA 1
ATOM 2309 C C . PHE A 1 297 ? 16.081 12.277 -39.479 1.00 91.19 297 PHE A C 1
ATOM 2311 O O . PHE A 1 297 ? 15.917 12.928 -40.514 1.00 91.19 297 PHE A O 1
ATOM 2318 N N . ALA A 1 298 ? 15.542 12.638 -38.312 1.00 89.12 298 ALA A N 1
ATOM 2319 C CA . ALA A 1 298 ? 14.709 13.823 -38.140 1.00 89.12 298 ALA A CA 1
ATOM 2320 C C . ALA A 1 298 ? 15.473 15.100 -38.521 1.00 89.12 298 ALA A C 1
ATOM 2322 O O . ALA A 1 298 ? 14.981 15.912 -39.303 1.00 89.12 298 ALA A O 1
ATOM 2323 N N . THR A 1 299 ? 16.723 15.232 -38.070 1.00 89.25 299 THR A N 1
ATOM 2324 C CA . THR A 1 299 ? 17.592 16.368 -38.415 1.00 89.25 299 THR A CA 1
ATOM 2325 C C . THR A 1 299 ? 17.810 16.456 -39.925 1.00 89.25 299 THR A C 1
ATOM 2327 O O . THR A 1 299 ? 17.665 17.522 -40.525 1.00 89.25 299 THR A O 1
ATOM 2330 N N . ARG A 1 300 ? 18.098 15.325 -40.582 1.00 90.38 300 ARG A N 1
ATOM 2331 C CA . ARG A 1 300 ? 18.264 15.271 -42.041 1.00 90.38 300 ARG A CA 1
ATOM 2332 C C . ARG A 1 300 ? 16.978 15.656 -42.777 1.00 90.38 300 ARG A C 1
ATOM 2334 O O . ARG A 1 300 ? 17.056 16.358 -43.787 1.00 90.38 300 ARG A O 1
ATOM 2341 N N . ALA A 1 301 ? 15.819 15.213 -42.291 1.00 89.06 301 ALA A N 1
ATOM 2342 C CA . ALA A 1 301 ? 14.524 15.562 -42.864 1.00 89.06 301 ALA A CA 1
ATOM 2343 C C . ALA A 1 301 ? 14.256 17.072 -42.764 1.00 89.06 301 ALA A C 1
ATOM 2345 O O . ALA A 1 301 ? 13.931 17.692 -43.774 1.00 89.06 301 ALA A O 1
ATOM 2346 N N . VAL A 1 302 ? 14.500 17.681 -41.598 1.00 89.62 302 VAL A N 1
ATOM 2347 C CA . VAL A 1 302 ? 14.363 19.133 -41.390 1.00 89.62 302 VAL A CA 1
ATOM 2348 C C . VAL A 1 302 ? 15.294 19.917 -42.315 1.00 89.62 302 VAL A C 1
ATOM 2350 O O . VAL A 1 302 ? 14.841 20.822 -43.013 1.00 89.62 302 VAL A O 1
ATOM 2353 N N . VAL A 1 303 ? 16.575 19.540 -42.408 1.00 89.50 303 VAL A N 1
ATOM 2354 C CA . VAL A 1 303 ? 17.538 20.202 -43.310 1.00 89.50 303 VAL A CA 1
ATOM 2355 C C . VAL A 1 303 ? 17.084 20.122 -44.769 1.00 89.50 303 VAL A C 1
ATOM 2357 O O . VAL A 1 303 ? 17.208 21.097 -45.512 1.00 89.50 303 VAL A O 1
ATOM 2360 N N . LYS A 1 304 ? 16.541 18.975 -45.195 1.00 86.81 304 LYS A N 1
ATOM 2361 C CA . LYS A 1 304 ? 16.009 18.806 -46.551 1.00 86.81 304 LYS A CA 1
ATOM 2362 C C . LYS A 1 304 ? 14.795 19.708 -46.792 1.00 86.81 304 LYS A C 1
ATOM 2364 O O . LYS A 1 304 ? 14.743 20.350 -47.837 1.00 86.81 304 LYS A O 1
ATOM 2369 N N . SER A 1 305 ? 13.874 19.801 -45.833 1.00 81.62 305 SER A N 1
ATOM 2370 C CA . SER A 1 305 ? 12.695 20.673 -45.919 1.00 81.62 305 SER A CA 1
ATOM 2371 C C . SER A 1 305 ? 13.072 22.155 -45.987 1.00 81.62 305 SER A C 1
ATOM 2373 O O . SER A 1 305 ? 12.556 22.871 -46.840 1.00 81.62 305 SER A O 1
ATOM 2375 N N . VAL A 1 306 ? 14.029 22.606 -45.168 1.00 82.25 306 VAL A N 1
ATOM 2376 C CA . VAL A 1 306 ? 14.523 23.996 -45.188 1.00 82.25 306 VAL A CA 1
ATOM 2377 C C . VAL A 1 306 ? 15.212 24.323 -46.514 1.00 82.25 306 VAL A C 1
ATOM 2379 O O . VAL A 1 306 ? 14.950 25.368 -47.101 1.00 82.25 306 VAL A O 1
ATOM 2382 N N . ARG A 1 307 ? 16.057 23.421 -47.035 1.00 78.62 307 ARG A N 1
ATOM 2383 C CA . ARG A 1 307 ? 16.690 23.613 -48.352 1.00 78.62 307 ARG A CA 1
ATOM 2384 C C . ARG A 1 307 ? 15.669 23.682 -49.481 1.00 78.62 307 ARG A C 1
ATOM 2386 O O . ARG A 1 307 ? 15.864 24.461 -50.403 1.00 78.62 307 ARG A O 1
ATOM 2393 N N . HIS A 1 308 ? 14.606 22.883 -49.410 1.00 74.25 308 HIS A N 1
ATOM 2394 C CA . HIS A 1 308 ? 13.552 22.915 -50.416 1.00 74.25 308 HIS A CA 1
ATOM 2395 C C . HIS A 1 308 ? 12.765 24.231 -50.362 1.00 74.25 308 HIS A C 1
ATOM 2397 O O . HIS A 1 308 ? 12.557 24.849 -51.400 1.00 74.25 308 HIS A O 1
ATOM 2403 N N . ALA A 1 309 ? 12.433 24.714 -49.161 1.00 70.62 309 ALA A N 1
ATOM 2404 C CA . ALA A 1 309 ? 11.772 26.004 -48.965 1.00 70.62 309 ALA A CA 1
ATOM 2405 C C . ALA A 1 309 ? 12.626 27.209 -49.404 1.00 70.62 309 ALA A C 1
ATOM 2407 O O . ALA A 1 309 ? 12.075 28.188 -49.879 1.00 70.62 309 ALA A O 1
ATOM 2408 N N . ALA A 1 310 ? 13.956 27.139 -49.281 1.00 70.25 310 ALA A N 1
ATOM 2409 C CA . ALA A 1 310 ? 14.865 28.197 -49.740 1.00 70.25 310 ALA A CA 1
ATOM 2410 C C . ALA A 1 310 ? 15.134 28.175 -51.260 1.00 70.25 310 ALA A C 1
ATOM 2412 O O . ALA A 1 310 ? 15.756 29.094 -51.786 1.00 70.25 310 ALA A O 1
ATOM 2413 N N . SER A 1 311 ? 14.728 27.103 -51.949 1.00 67.25 311 SER A N 1
ATOM 2414 C CA . SER A 1 311 ? 14.876 26.935 -53.404 1.00 67.25 311 SER A CA 1
ATOM 2415 C C . SER A 1 311 ? 13.619 27.288 -54.210 1.00 67.25 311 SER A C 1
ATOM 2417 O O . SER A 1 311 ? 13.638 27.149 -55.433 1.00 67.25 311 SER A O 1
ATOM 2419 N N . VAL A 1 312 ? 12.547 27.700 -53.528 1.00 56.44 312 VAL A N 1
ATOM 2420 C CA . VAL A 1 312 ? 11.284 28.204 -54.095 1.00 56.44 312 VAL A CA 1
ATOM 2421 C C . VAL A 1 312 ? 11.242 29.713 -53.899 1.00 56.44 312 VAL A C 1
ATOM 2423 O O . VAL A 1 312 ? 10.821 30.402 -54.852 1.00 56.44 312 VAL A O 1
#

Radius of gyration: 28.22 Å; Cα contacts (8 Å, |Δi|>4): 467; chains: 1; bounding box: 77×53×81 Å

pLDDT: mean 76.93, std 16.48, range [37.25, 96.12]

InterPro domains:
  IPR040039 Phosphatidylinositol-glycan biosynthesis class X protein [PTHR28650] (17-303)

Solvent-accessible surface area (backbone atoms only — not comparable to full-atom values): 18219 Å² total; per-residue (Å²): 131,84,80,41,33,38,41,44,65,45,60,53,63,44,62,61,23,27,44,35,37,41,36,43,30,81,72,48,45,38,90,64,38,53,42,36,39,40,35,52,32,19,54,46,42,45,73,52,74,88,79,59,51,60,53,76,41,87,54,26,64,41,72,46,80,38,68,68,83,71,91,83,59,42,60,73,56,46,37,96,86,54,85,80,73,89,64,83,77,57,88,86,69,56,91,71,85,60,57,96,87,50,76,77,62,72,69,77,80,74,71,72,76,39,66,46,44,50,31,31,32,40,39,34,33,45,22,72,75,50,25,69,43,94,50,63,47,75,45,75,44,62,32,34,50,50,52,61,75,53,49,62,72,79,69,76,71,75,78,75,81,75,81,80,80,89,65,98,43,75,64,56,51,50,54,51,50,50,52,51,49,51,52,50,48,50,54,48,50,54,56,50,53,50,57,73,71,52,83,43,67,43,84,42,54,67,40,29,94,93,37,65,55,42,58,34,30,36,27,80,55,88,70,64,70,93,51,35,38,82,50,56,76,72,74,77,35,60,81,63,41,47,81,43,46,68,53,53,51,58,74,42,63,85,58,86,42,61,38,31,29,51,71,46,67,51,46,62,94,56,83,57,55,25,59,34,78,46,52,56,44,78,48,48,67,58,54,52,50,52,50,51,52,50,52,53,50,52,52,52,51,51,53,50,52,53,54,52,64,75,73,109

Organism: NCBI:txid223818

Foldseek 3Di:
DPQFKAWDWAPQQDQKIKIKIWHFLLLLQDLQWWKKKKFKFALQKDADCVPQVLCPDLWFVDKDKFFQDDQADARQCLAPPNPDPPDDDDPVRDPPPPDPPDDDPPVRPPQDGHNLRSIIMMMTTTDSVSSPDNGIDMGIGIMGGGAHPADADPDPPPPPDDPDDDDDDPVVVVVVVVVVVVVVVVVVVVVVVVLVPDFDWDKFQRGDDPQGMFMKIFGPDDDDPVFKDFDDLCVNADDSRSSRSVVSCVVCVVRPGTMITTPHYYDYPYDRIYTYTHHHVVCVVVVVVVVVVVVVVVVVVVVVVVVVVVVD